Protein AF-A0A6M3K0C8-F1 (afdb_monomer_lite)

pLDDT: mean 79.56, std 15.39, range [29.19, 97.19]

Foldseek 3Di:
DDKDKDFLLQWDDAAFDAFTKHKDPDLPDDPDKDKWKDWLNHTDDDPPQWHWDRDNGIIMITGRGGGGRGTMMMMDIDDDDPPPDDDDDDFPDPALVNQVCCLVPPFDWKKKWDWDWDFDPDPVRDIDTDIDIDTRAGKDKDQDACSGVCCVVVVDPRRFIKIKHWPVCVVRQDAQIWMGHPNWIWGFHDWDWAQHSDDTIMIITGTHTD

Secondary structure (DSSP, 8-state):
-EEEEEEGGGSSS-TT-SSEEEEPS-----TT-EEEEEETTEEE-BTTTEEEEEETTEEEEEESS---TT-EEEEEEE-----------------HHHHHHHHHHHPEEEEEEEEEEEE-SSTT--EEEEEEEEEEEEEEEEE--TT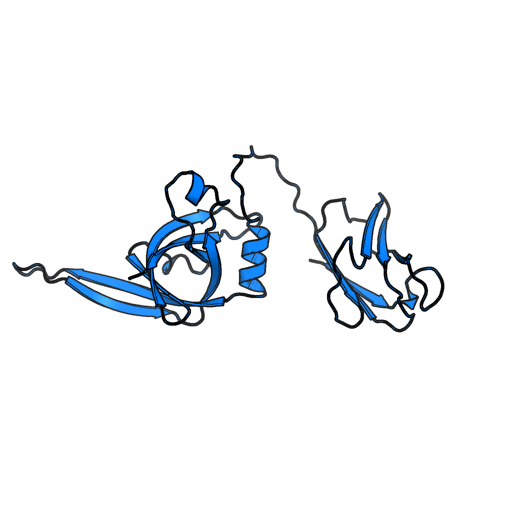SHHHHTTSS-TT-EEEEEEGGGTTT--TT-EEEETTEEEEEEEEEEE--SSSS-EEEEEEEE-

Structure (mmCIF, N/CA/C/O backbone):
data_AF-A0A6M3K0C8-F1
#
_entry.id   AF-A0A6M3K0C8-F1
#
loop_
_atom_site.group_PDB
_atom_site.id
_atom_site.type_symbol
_atom_site.label_atom_id
_atom_site.label_alt_id
_atom_site.label_comp_id
_atom_site.label_asym_id
_atom_site.label_entity_id
_atom_site.label_seq_id
_atom_site.pdbx_PDB_ins_code
_atom_site.Cartn_x
_atom_site.Cartn_y
_atom_site.Cartn_z
_atom_site.occupancy
_atom_site.B_iso_or_equiv
_atom_site.auth_seq_id
_atom_site.auth_comp_id
_atom_site.auth_asym_id
_atom_site.auth_atom_id
_atom_site.pdbx_PDB_model_num
ATOM 1 N N . MET A 1 1 ? 2.352 7.905 -15.653 1.00 67.88 1 MET A N 1
ATOM 2 C CA . MET A 1 1 ? 2.883 6.578 -16.016 1.00 67.88 1 MET A CA 1
ATOM 3 C C . MET A 1 1 ? 2.539 6.361 -17.472 1.00 67.88 1 MET A C 1
ATOM 5 O O . MET A 1 1 ? 1.393 6.592 -17.840 1.00 67.88 1 MET A O 1
ATOM 9 N N . THR A 1 2 ? 3.528 6.034 -18.284 1.00 81.94 2 THR A N 1
ATOM 10 C CA . THR A 1 2 ? 3.402 5.825 -19.724 1.00 81.94 2 THR A CA 1
ATOM 11 C C . THR A 1 2 ? 3.497 4.330 -20.001 1.00 81.94 2 THR A C 1
ATOM 13 O O . THR A 1 2 ? 4.210 3.616 -19.295 1.00 81.94 2 THR A O 1
ATOM 16 N N . LYS A 1 3 ? 2.733 3.864 -20.989 1.00 87.38 3 LYS A N 1
ATOM 17 C CA . LYS A 1 3 ? 2.666 2.467 -21.413 1.00 87.38 3 LYS A CA 1
ATOM 18 C C . LYS A 1 3 ? 3.190 2.361 -22.841 1.00 87.38 3 LYS A C 1
ATOM 20 O O . LYS A 1 3 ? 2.778 3.153 -23.686 1.00 87.38 3 LYS A O 1
ATOM 25 N N . GLU A 1 4 ? 4.023 1.363 -23.097 1.00 90.19 4 GLU A N 1
ATOM 26 C CA . GLU A 1 4 ? 4.427 0.942 -24.436 1.00 90.19 4 GLU A CA 1
ATOM 27 C C . GLU A 1 4 ? 4.185 -0.569 -24.592 1.00 90.19 4 GLU A C 1
ATOM 29 O O . GLU A 1 4 ? 4.449 -1.343 -23.669 1.00 90.19 4 GLU A O 1
ATOM 34 N N . ASP A 1 5 ? 3.658 -0.977 -25.746 1.00 91.81 5 ASP A N 1
ATOM 35 C CA . ASP A 1 5 ? 3.388 -2.377 -26.088 1.00 91.81 5 ASP A CA 1
ATOM 36 C C . ASP A 1 5 ? 4.291 -2.801 -27.254 1.00 91.81 5 ASP A C 1
ATOM 38 O O . ASP A 1 5 ? 4.452 -2.054 -28.220 1.00 91.81 5 ASP A O 1
ATOM 42 N N . TYR A 1 6 ? 4.851 -4.002 -27.146 1.00 95.62 6 TYR A N 1
ATOM 43 C CA . TYR A 1 6 ? 5.826 -4.599 -28.054 1.00 95.62 6 TYR A CA 1
ATOM 44 C C . TYR A 1 6 ? 5.548 -6.096 -28.229 1.00 95.62 6 TYR A C 1
ATOM 46 O O . TYR A 1 6 ? 4.740 -6.681 -27.509 1.00 95.62 6 TYR A O 1
ATOM 54 N N . ASN A 1 7 ? 6.261 -6.731 -29.150 1.00 94.00 7 ASN A N 1
ATOM 55 C CA . ASN A 1 7 ? 6.409 -8.179 -29.235 1.00 94.00 7 ASN A CA 1
ATOM 56 C C . ASN A 1 7 ? 7.887 -8.563 -29.144 1.00 94.00 7 ASN A C 1
ATOM 58 O O . ASN A 1 7 ? 8.774 -7.736 -29.354 1.00 94.00 7 ASN A O 1
ATOM 62 N N . GLY A 1 8 ? 8.178 -9.839 -28.890 1.00 94.19 8 GLY A N 1
ATOM 63 C CA . GLY A 1 8 ? 9.553 -10.334 -28.920 1.00 94.19 8 GLY A CA 1
ATOM 64 C C . GLY A 1 8 ? 10.244 -10.121 -30.268 1.00 94.19 8 GLY A C 1
ATOM 65 O O . GLY A 1 8 ? 11.462 -9.981 -30.296 1.00 94.19 8 GLY A O 1
ATOM 66 N N . SER A 1 9 ? 9.490 -9.994 -31.366 1.00 95.62 9 SER A N 1
ATOM 67 C CA . SER A 1 9 ? 10.020 -9.627 -32.685 1.00 95.62 9 SER A CA 1
ATOM 68 C C . SER A 1 9 ? 10.652 -8.232 -32.738 1.00 95.62 9 SER A C 1
ATOM 70 O O . SER A 1 9 ? 11.435 -7.955 -33.643 1.00 95.62 9 SER A O 1
ATOM 72 N N . ASP A 1 10 ? 10.314 -7.352 -31.792 1.00 96.75 10 ASP A N 1
ATOM 73 C CA . ASP A 1 10 ? 10.906 -6.014 -31.664 1.00 96.75 10 ASP A CA 1
ATOM 74 C C . ASP A 1 10 ? 12.256 -6.046 -30.928 1.00 96.75 10 ASP A C 1
ATOM 76 O O . ASP A 1 10 ? 12.986 -5.050 -30.895 1.00 96.75 10 ASP A O 1
ATOM 80 N N . CYS A 1 11 ? 12.610 -7.192 -30.340 1.00 96.00 11 CYS A N 1
ATOM 81 C CA . CYS A 1 11 ? 13.889 -7.397 -29.686 1.00 96.00 11 CYS A CA 1
ATOM 82 C C . CYS A 1 11 ? 14.970 -7.831 -30.683 1.00 96.00 11 CYS A C 1
ATOM 84 O O . CYS A 1 11 ? 14.724 -8.487 -31.695 1.00 96.00 11 CYS A O 1
ATOM 86 N N . THR A 1 12 ? 16.221 -7.518 -30.357 1.00 95.50 12 THR A N 1
ATOM 87 C CA . THR A 1 12 ? 17.380 -7.971 -31.131 1.00 95.50 12 THR A CA 1
ATOM 88 C C . THR A 1 12 ? 17.558 -9.498 -31.094 1.00 95.50 12 THR A C 1
ATOM 90 O O . THR A 1 12 ? 16.985 -10.196 -30.254 1.00 95.50 12 THR A O 1
ATOM 93 N N . ILE A 1 13 ? 18.442 -10.001 -31.968 1.00 93.81 13 ILE A N 1
ATOM 94 C CA . ILE A 1 13 ? 18.831 -11.422 -32.079 1.00 93.81 13 ILE A CA 1
ATOM 95 C C . ILE A 1 13 ? 17.628 -12.312 -32.464 1.00 93.81 13 ILE A C 1
ATOM 97 O O . ILE A 1 13 ? 16.588 -11.799 -32.876 1.00 93.81 13 ILE A O 1
ATOM 101 N N . SER A 1 14 ? 17.790 -13.635 -32.446 1.00 95.38 14 SER A N 1
ATOM 102 C CA . SER A 1 14 ? 16.827 -14.581 -33.006 1.00 95.38 14 SER A CA 1
ATOM 103 C C . SER A 1 14 ? 15.781 -14.972 -31.968 1.00 95.38 14 SER A C 1
ATOM 105 O O . SER A 1 14 ? 16.037 -14.958 -30.764 1.00 95.38 14 SER A O 1
ATOM 107 N N . SER A 1 15 ? 14.608 -15.388 -32.443 1.00 96.50 15 SER A N 1
ATOM 108 C CA . SER A 1 15 ? 13.563 -15.971 -31.601 1.00 96.50 15 SER A CA 1
ATOM 109 C C . SER A 1 15 ? 14.086 -17.102 -30.711 1.00 96.50 15 SER A C 1
ATOM 111 O O . SER A 1 15 ? 14.727 -18.033 -31.199 1.00 96.50 15 SER A O 1
ATOM 113 N N . GLY A 1 16 ? 13.761 -17.045 -29.417 1.00 91.81 16 GLY A N 1
ATOM 114 C CA . GLY A 1 16 ? 14.116 -18.061 -28.424 1.00 91.81 16 GLY A CA 1
ATOM 115 C C . GLY A 1 16 ? 15.508 -17.897 -27.804 1.00 91.81 16 GLY A C 1
ATOM 116 O O . GLY A 1 16 ? 15.805 -18.576 -26.816 1.00 91.81 16 GLY A O 1
ATOM 117 N N . ASP A 1 17 ? 16.339 -16.984 -28.318 1.00 94.44 17 ASP A N 1
ATOM 118 C CA . ASP A 1 17 ? 17.627 -16.662 -27.703 1.00 94.44 17 ASP A CA 1
ATOM 119 C C . ASP A 1 17 ? 17.435 -15.949 -26.351 1.00 94.44 17 ASP A C 1
ATOM 121 O O . ASP A 1 17 ? 16.414 -15.305 -26.092 1.00 94.44 17 ASP A O 1
ATOM 125 N N . VAL A 1 18 ? 18.440 -16.066 -25.481 1.00 93.19 18 VAL A N 1
ATOM 126 C CA . VAL A 1 18 ? 18.570 -15.270 -24.248 1.00 93.19 18 VAL A CA 1
ATOM 127 C C . VAL A 1 18 ? 19.245 -13.931 -24.545 1.00 93.19 18 VAL A C 1
ATOM 129 O O . VAL A 1 18 ? 19.933 -13.782 -25.556 1.00 93.19 18 VAL A O 1
ATOM 132 N N . ASN A 1 19 ? 19.127 -12.966 -23.632 1.00 94.69 19 ASN A N 1
ATOM 133 C CA . ASN A 1 19 ? 19.727 -11.629 -23.743 1.00 94.69 19 ASN A CA 1
ATOM 134 C C . ASN A 1 19 ? 19.250 -10.839 -24.966 1.00 94.69 19 ASN A C 1
ATOM 136 O O . ASN A 1 19 ? 19.973 -9.984 -25.486 1.00 94.69 19 ASN A O 1
ATOM 140 N N . ARG A 1 20 ? 18.025 -11.106 -25.424 1.00 97.19 20 ARG A N 1
ATOM 141 C CA . ARG A 1 20 ? 17.388 -10.288 -26.455 1.00 97.19 20 ARG A CA 1
ATOM 142 C C . ARG A 1 20 ? 17.143 -8.889 -25.899 1.00 97.19 20 ARG A C 1
ATOM 144 O O . ARG A 1 20 ? 16.738 -8.737 -24.744 1.00 97.19 20 ARG A O 1
ATOM 151 N N . VAL A 1 21 ? 17.420 -7.871 -26.712 1.00 96.81 21 VAL A N 1
ATOM 152 C CA . VAL A 1 21 ? 17.391 -6.469 -26.278 1.00 96.81 21 VAL A CA 1
ATOM 153 C C . VAL A 1 21 ? 16.242 -5.737 -26.945 1.00 96.81 21 VAL A C 1
ATOM 155 O O . VAL A 1 21 ? 16.210 -5.628 -28.168 1.00 96.81 21 VAL A O 1
ATOM 158 N N . LEU A 1 22 ? 15.348 -5.177 -26.141 1.00 95.88 22 LEU A N 1
ATOM 159 C CA . LEU A 1 22 ? 14.310 -4.254 -26.579 1.00 95.88 22 LEU A CA 1
ATOM 160 C C . LEU A 1 22 ? 14.804 -2.817 -26.420 1.00 95.88 22 LEU A C 1
ATOM 162 O O . LEU A 1 22 ? 15.308 -2.450 -25.358 1.00 95.88 22 LEU A O 1
ATOM 166 N N . THR A 1 23 ? 14.649 -1.990 -27.452 1.00 93.62 23 THR A N 1
ATOM 167 C CA . THR A 1 23 ? 14.912 -0.545 -27.362 1.00 93.62 23 THR A CA 1
ATOM 168 C C . THR A 1 23 ? 13.586 0.188 -27.269 1.00 93.62 23 THR A C 1
ATOM 170 O O . THR A 1 23 ? 12.754 0.054 -28.160 1.00 93.62 23 THR A O 1
ATOM 173 N N . LEU A 1 24 ? 13.395 0.956 -26.199 1.00 90.12 24 LEU A N 1
ATOM 174 C CA . LEU A 1 24 ? 12.168 1.716 -25.994 1.00 90.12 24 LEU A CA 1
ATOM 175 C C . LEU A 1 24 ? 12.121 2.929 -26.922 1.00 90.12 24 LEU A C 1
ATOM 177 O O . LEU A 1 24 ? 13.148 3.559 -27.183 1.00 90.12 24 LEU A O 1
ATOM 181 N N . SER A 1 25 ? 10.921 3.283 -27.377 1.00 85.12 25 SER A N 1
ATOM 182 C CA . SER A 1 25 ? 10.706 4.450 -28.237 1.00 85.12 25 SER A CA 1
ATOM 183 C C . SER A 1 25 ? 10.830 5.757 -27.456 1.00 85.12 25 SER A C 1
ATOM 185 O O . SER A 1 25 ? 11.101 6.813 -28.036 1.00 85.12 25 SER A O 1
ATOM 187 N N . ASN A 1 26 ? 10.636 5.713 -26.135 1.00 77.75 26 ASN A N 1
ATOM 188 C CA . ASN A 1 26 ? 10.810 6.884 -25.301 1.00 77.75 26 ASN A CA 1
ATOM 189 C C . ASN A 1 26 ? 12.288 7.174 -24.989 1.00 77.75 26 ASN A C 1
ATOM 191 O O . ASN A 1 26 ? 12.942 6.488 -24.202 1.00 77.75 26 ASN A O 1
ATOM 195 N N . ASN A 1 27 ? 12.780 8.277 -25.553 1.00 72.75 27 ASN A N 1
ATOM 196 C CA . ASN A 1 27 ? 14.156 8.745 -25.386 1.00 72.75 27 ASN A CA 1
ATOM 197 C C . ASN A 1 27 ? 14.315 9.791 -24.274 1.00 72.75 27 ASN A C 1
ATOM 199 O O . ASN A 1 27 ? 15.424 10.261 -24.037 1.00 72.75 27 ASN A O 1
ATOM 203 N N . THR A 1 28 ? 13.231 10.188 -23.601 1.00 69.62 28 THR A N 1
ATOM 204 C CA . THR A 1 28 ? 13.286 11.176 -22.512 1.00 69.62 28 THR A CA 1
ATOM 205 C C . THR A 1 28 ? 13.473 10.535 -21.139 1.00 69.62 28 THR A C 1
ATOM 207 O O . THR A 1 28 ? 13.417 11.249 -20.139 1.00 69.62 28 THR A O 1
ATOM 210 N N . LEU A 1 29 ? 13.654 9.210 -21.075 1.00 68.50 29 LEU A N 1
ATOM 211 C CA . LEU A 1 29 ? 13.824 8.503 -19.809 1.00 68.50 29 LEU A CA 1
ATOM 212 C C . LEU A 1 29 ? 15.186 8.854 -19.218 1.00 68.50 29 LEU A C 1
ATOM 214 O O . LEU A 1 29 ? 16.234 8.569 -19.798 1.00 68.50 29 LEU A O 1
ATOM 218 N N . THR A 1 30 ? 15.157 9.496 -18.058 1.00 56.62 30 THR A N 1
ATOM 219 C CA . THR A 1 30 ? 16.361 9.784 -17.272 1.00 56.62 30 THR A CA 1
ATOM 220 C C . THR A 1 30 ? 16.502 8.716 -16.191 1.00 56.62 30 THR A C 1
ATOM 222 O O . THR A 1 30 ? 15.527 8.061 -15.851 1.00 56.62 30 THR A O 1
ATOM 225 N N . SER A 1 31 ? 17.714 8.478 -15.697 1.00 59.72 31 SER A N 1
ATOM 226 C CA . SER A 1 31 ? 18.178 7.297 -14.941 1.00 59.72 31 SER A CA 1
ATOM 227 C C . SER A 1 31 ? 17.503 6.981 -13.583 1.00 59.72 31 SER A C 1
ATOM 229 O O . SER A 1 31 ? 18.163 6.491 -12.673 1.00 59.72 31 SER A O 1
ATOM 231 N N . SER A 1 32 ? 16.225 7.302 -13.393 1.00 53.28 32 SER A N 1
ATOM 232 C CA . SER A 1 32 ? 15.482 7.161 -12.137 1.00 53.28 32 SER A CA 1
ATOM 233 C C . SER A 1 32 ? 14.020 6.728 -12.347 1.00 53.28 32 SER A C 1
ATOM 235 O O . SER A 1 32 ? 13.225 6.742 -11.409 1.00 53.28 32 SER A O 1
ATOM 237 N N . GLU A 1 33 ? 13.623 6.365 -13.567 1.00 64.75 33 GLU A N 1
ATOM 238 C CA . GLU A 1 33 ? 12.239 5.966 -13.832 1.00 64.75 33 GLU A CA 1
ATOM 239 C C . GLU A 1 33 ? 11.920 4.583 -13.256 1.00 64.75 33 GLU A C 1
ATOM 241 O O . GLU A 1 33 ? 12.752 3.681 -13.260 1.00 64.75 33 GLU A O 1
ATOM 246 N N . THR A 1 34 ? 10.706 4.410 -12.730 1.00 73.62 34 THR A N 1
ATOM 247 C CA . THR A 1 34 ? 10.237 3.091 -12.291 1.00 73.62 34 THR A CA 1
ATOM 248 C C . THR A 1 34 ? 9.874 2.257 -13.513 1.00 73.62 34 THR A C 1
ATOM 250 O O . THR A 1 34 ? 9.122 2.743 -14.348 1.00 73.62 34 THR A O 1
ATOM 253 N N . PHE A 1 35 ? 10.351 1.011 -13.605 1.00 79.56 35 PHE A N 1
ATOM 254 C CA . PHE A 1 35 ? 10.010 0.087 -14.695 1.00 79.56 35 PHE A CA 1
ATOM 255 C C . PHE A 1 35 ? 9.123 -1.052 -14.210 1.00 79.56 35 PHE A C 1
ATOM 257 O O . PHE A 1 35 ? 9.322 -1.615 -13.134 1.00 79.56 35 PHE A O 1
ATOM 264 N N . GLN A 1 36 ? 8.135 -1.409 -15.023 1.00 86.50 36 GLN A N 1
ATOM 265 C CA . GLN A 1 36 ? 7.431 -2.679 -14.910 1.00 86.50 36 GLN A CA 1
ATOM 266 C C . GLN A 1 36 ? 7.367 -3.309 -16.291 1.00 86.50 36 GLN A C 1
ATOM 268 O O . GLN A 1 36 ? 6.845 -2.698 -17.223 1.00 86.50 36 GLN A O 1
ATOM 273 N N . VAL A 1 37 ? 7.888 -4.524 -16.409 1.00 84.94 37 VAL A N 1
ATOM 274 C CA . VAL A 1 37 ? 7.905 -5.275 -17.661 1.00 84.94 37 VAL A CA 1
ATOM 275 C C . VAL A 1 37 ? 7.029 -6.506 -17.492 1.00 84.94 37 VAL A C 1
ATOM 277 O O . VAL A 1 37 ? 7.115 -7.206 -16.484 1.00 84.94 37 VAL A O 1
ATOM 280 N N . PHE A 1 38 ? 6.171 -6.752 -18.474 1.00 85.81 38 PHE A N 1
ATOM 281 C CA . PHE A 1 38 ? 5.336 -7.939 -18.562 1.00 85.81 38 PHE A CA 1
ATOM 282 C C . PHE A 1 38 ? 5.638 -8.662 -19.867 1.00 85.81 38 PHE A C 1
ATOM 284 O O . PHE A 1 38 ? 5.714 -8.016 -20.909 1.00 85.81 38 PHE A O 1
ATOM 291 N N . VAL A 1 39 ? 5.766 -9.985 -19.814 1.00 88.25 39 VAL A N 1
ATOM 292 C CA . VAL A 1 39 ? 5.899 -10.859 -20.989 1.00 88.25 39 VAL A CA 1
ATOM 293 C C . VAL A 1 39 ? 4.771 -11.878 -20.921 1.00 88.25 39 VAL A C 1
ATOM 295 O O . VAL A 1 39 ? 4.581 -12.509 -19.882 1.00 88.25 39 VAL A O 1
ATOM 298 N N . GLU A 1 40 ? 3.967 -11.990 -21.980 1.00 82.00 40 GLU A N 1
ATOM 299 C CA . GLU A 1 40 ? 2.775 -12.862 -22.006 1.00 82.00 40 GLU A CA 1
ATOM 300 C C . GLU A 1 40 ? 1.784 -12.568 -20.861 1.00 82.00 40 GLU A C 1
ATOM 302 O O . GLU A 1 40 ? 1.060 -13.438 -20.387 1.00 82.00 40 GLU A O 1
ATOM 307 N N . GLY A 1 41 ? 1.759 -11.315 -20.392 1.00 73.69 41 GLY A N 1
ATOM 308 C CA . GLY A 1 41 ? 0.946 -10.883 -19.252 1.00 73.69 41 GLY A CA 1
ATOM 309 C C . GLY A 1 41 ? 1.535 -11.211 -17.873 1.00 73.69 41 GLY A C 1
ATOM 310 O O . GLY A 1 41 ? 0.954 -10.811 -16.866 1.00 73.69 41 GLY A O 1
ATOM 311 N N . ASN A 1 42 ? 2.696 -11.869 -17.801 1.00 68.56 42 ASN A N 1
ATOM 312 C CA . ASN A 1 42 ? 3.376 -12.197 -16.548 1.00 68.56 42 ASN A CA 1
ATOM 313 C C . ASN A 1 42 ? 4.375 -11.109 -16.158 1.00 68.56 42 ASN A C 1
ATOM 315 O O . ASN A 1 42 ? 5.220 -10.722 -16.968 1.00 68.56 42 ASN A O 1
ATOM 319 N N . TYR A 1 43 ? 4.305 -10.650 -14.908 1.00 83.75 43 TYR A N 1
ATOM 320 C CA . TYR A 1 43 ? 5.242 -9.670 -14.358 1.00 83.75 43 TYR A CA 1
ATOM 321 C C . TYR A 1 43 ? 6.664 -10.239 -14.294 1.00 83.75 43 TYR A C 1
ATOM 323 O O . TYR A 1 43 ? 6.855 -11.359 -13.829 1.00 83.75 43 TYR A O 1
ATOM 331 N N . GLN A 1 44 ? 7.634 -9.448 -14.746 1.00 86.31 44 GLN A N 1
ATOM 332 C CA . GLN A 1 44 ? 9.055 -9.775 -14.729 1.00 86.31 44 GLN A CA 1
ATOM 333 C C . GLN A 1 44 ? 9.771 -8.966 -13.641 1.00 86.31 44 GLN A C 1
ATOM 335 O O . GLN A 1 44 ? 9.425 -7.809 -13.382 1.00 86.31 44 GLN A O 1
ATOM 340 N N . THR A 1 45 ? 10.791 -9.557 -13.029 1.00 82.50 45 THR A N 1
ATOM 341 C CA . THR A 1 45 ? 11.591 -8.966 -11.952 1.00 82.50 45 THR A CA 1
ATOM 342 C C . THR A 1 45 ? 12.917 -8.439 -12.501 1.00 82.50 45 THR A C 1
ATOM 344 O O . THR A 1 45 ? 13.674 -9.175 -13.133 1.00 82.50 45 THR A O 1
ATOM 347 N N . GLU A 1 46 ? 13.226 -7.166 -12.248 1.00 85.81 46 GLU A N 1
ATOM 348 C CA . GLU A 1 46 ? 14.516 -6.570 -12.621 1.00 85.81 46 GLU A CA 1
ATOM 349 C C . GLU A 1 46 ? 15.683 -7.281 -11.906 1.00 85.81 46 GLU A C 1
ATOM 351 O O . GLU A 1 46 ? 15.524 -7.806 -10.805 1.00 85.81 46 GLU A O 1
ATOM 356 N N . ASP A 1 47 ? 16.833 -7.369 -12.572 1.00 87.56 47 ASP A N 1
ATOM 357 C CA . ASP A 1 47 ? 18.041 -8.126 -12.199 1.00 87.56 47 ASP A CA 1
ATOM 358 C C . ASP A 1 47 ? 17.890 -9.658 -12.142 1.00 87.56 47 ASP A C 1
ATOM 360 O O . ASP A 1 47 ? 18.891 -10.369 -12.036 1.00 87.56 47 ASP A O 1
ATOM 364 N N . THR A 1 48 ? 16.668 -10.185 -12.260 1.00 82.75 48 THR A N 1
ATOM 365 C CA . THR A 1 48 ? 16.398 -11.634 -12.312 1.00 82.75 48 THR A CA 1
ATOM 366 C C . THR A 1 48 ? 15.964 -12.073 -13.705 1.00 82.75 48 THR A C 1
ATOM 368 O O . THR A 1 48 ? 16.572 -12.964 -14.294 1.00 82.75 48 THR A O 1
ATOM 371 N N . ASP A 1 49 ? 14.946 -11.411 -14.250 1.00 87.25 49 ASP A N 1
ATOM 372 C CA . ASP A 1 49 ? 14.321 -11.750 -15.529 1.00 87.25 49 ASP A CA 1
ATOM 373 C C . ASP A 1 49 ? 14.752 -10.788 -16.645 1.00 87.25 49 ASP A C 1
ATOM 375 O O . ASP A 1 49 ? 14.788 -11.158 -17.820 1.00 87.25 49 ASP A O 1
ATOM 379 N N . TYR A 1 50 ? 15.113 -9.549 -16.295 1.00 92.81 50 TYR A N 1
ATOM 380 C CA . TYR A 1 50 ? 15.638 -8.554 -17.229 1.00 92.81 50 TYR A CA 1
ATOM 381 C C . TYR A 1 50 ? 16.569 -7.544 -16.548 1.00 92.81 50 TYR A C 1
ATOM 383 O O . TYR A 1 50 ? 16.562 -7.397 -15.332 1.00 92.81 50 TYR A O 1
ATOM 391 N N . THR A 1 51 ? 17.336 -6.796 -17.341 1.00 92.75 51 THR A N 1
ATOM 392 C CA . THR A 1 51 ? 18.101 -5.617 -16.890 1.00 92.75 51 THR A CA 1
ATOM 393 C C . THR A 1 51 ? 17.746 -4.390 -17.724 1.00 92.75 51 THR A C 1
ATOM 395 O O . THR A 1 51 ? 17.372 -4.523 -18.893 1.00 92.75 51 THR A O 1
ATOM 398 N N . VAL A 1 52 ? 17.873 -3.190 -17.152 1.00 91.12 52 VAL A N 1
ATOM 399 C CA . VAL A 1 52 ? 17.617 -1.917 -17.847 1.00 91.12 52 VAL A CA 1
ATOM 400 C C . VAL A 1 52 ? 18.905 -1.113 -17.983 1.00 91.12 52 VAL A C 1
ATOM 402 O O . VAL A 1 52 ? 19.696 -0.987 -17.052 1.00 91.12 52 VAL A O 1
ATOM 405 N N . SER A 1 53 ? 19.125 -0.532 -19.162 1.00 89.12 53 SER A N 1
ATOM 406 C CA . SER A 1 53 ? 20.225 0.399 -19.410 1.00 89.12 53 SER A CA 1
ATOM 407 C C . SER A 1 53 ? 19.699 1.711 -19.976 1.00 89.12 53 SER A C 1
ATOM 409 O O . SER A 1 53 ? 19.165 1.764 -21.087 1.00 89.12 53 SER A O 1
ATOM 411 N N . HIS A 1 54 ? 19.889 2.782 -19.209 1.00 85.88 54 HIS A N 1
ATOM 412 C CA . HIS A 1 54 ? 19.583 4.147 -19.619 1.00 85.88 54 HIS A CA 1
ATOM 413 C C . HIS A 1 54 ? 20.777 4.769 -20.332 1.00 85.88 54 HIS A C 1
ATOM 415 O O . HIS A 1 54 ? 21.843 4.955 -19.743 1.00 85.88 54 HIS A O 1
ATOM 421 N N . LYS A 1 55 ? 20.595 5.131 -21.601 1.00 80.81 55 LYS A N 1
ATOM 422 C CA . LYS A 1 55 ? 21.555 5.916 -22.380 1.00 80.81 55 LYS A CA 1
ATOM 423 C C . LYS A 1 55 ? 20.942 7.272 -22.697 1.00 80.81 55 LYS A C 1
ATOM 425 O O . LYS A 1 55 ? 19.729 7.421 -22.760 1.00 80.81 55 LYS A O 1
ATOM 430 N N . VAL A 1 56 ? 21.801 8.248 -22.984 1.00 71.75 56 VAL A N 1
ATOM 431 C CA . VAL A 1 56 ? 21.404 9.636 -23.292 1.00 71.75 56 VAL A CA 1
ATOM 432 C C . VAL A 1 56 ? 20.352 9.731 -24.406 1.00 71.75 56 VAL A C 1
ATOM 434 O O . VAL A 1 56 ? 19.545 10.651 -24.399 1.00 71.75 56 VAL A O 1
ATOM 437 N N . ALA A 1 57 ? 20.369 8.800 -25.362 1.00 78.19 57 ALA A N 1
ATOM 438 C CA . ALA A 1 57 ? 19.492 8.825 -26.529 1.00 78.19 57 ALA A CA 1
ATOM 439 C C . ALA A 1 57 ? 18.449 7.697 -26.563 1.00 78.19 57 ALA A C 1
ATOM 441 O O . ALA A 1 57 ? 17.666 7.663 -27.503 1.00 78.19 57 ALA A O 1
ATOM 442 N N . SER A 1 58 ? 18.468 6.757 -25.612 1.00 84.00 58 SER A N 1
ATOM 443 C CA . SER A 1 58 ? 17.602 5.570 -25.644 1.00 84.00 58 SER A CA 1
ATOM 444 C C . SER A 1 58 ? 17.640 4.818 -24.318 1.00 84.00 58 SER A C 1
ATOM 446 O O . SER A 1 58 ? 18.696 4.735 -23.690 1.00 84.00 58 SER A O 1
ATOM 448 N N . THR A 1 59 ? 16.554 4.141 -23.964 1.00 88.81 59 THR A N 1
ATOM 449 C CA . THR A 1 59 ? 16.569 3.116 -22.911 1.00 88.81 59 THR A CA 1
ATOM 450 C C . THR A 1 59 ? 16.426 1.735 -23.526 1.00 88.81 59 THR A C 1
ATOM 452 O O . THR A 1 59 ? 15.628 1.541 -24.440 1.00 88.81 59 THR A O 1
ATOM 455 N N . THR A 1 60 ? 17.206 0.777 -23.032 1.00 91.81 60 THR A N 1
ATOM 456 C CA . THR A 1 60 ? 17.155 -0.612 -23.494 1.00 91.81 60 THR A CA 1
ATOM 457 C C . THR A 1 60 ? 16.865 -1.572 -22.352 1.00 91.81 60 THR A C 1
ATOM 459 O O . THR A 1 60 ? 17.446 -1.423 -21.278 1.00 91.81 60 THR A O 1
ATOM 462 N N . ILE A 1 61 ? 16.037 -2.579 -22.613 1.00 93.31 61 ILE A N 1
ATOM 463 C CA . ILE A 1 61 ? 15.731 -3.692 -21.710 1.00 93.31 61 ILE A CA 1
ATOM 464 C C . ILE A 1 61 ? 16.390 -4.948 -22.276 1.00 93.31 61 ILE A C 1
ATOM 466 O O . ILE A 1 61 ? 16.205 -5.251 -23.451 1.00 93.31 61 ILE A O 1
ATOM 470 N N . THR A 1 62 ? 17.152 -5.677 -21.464 1.00 95.88 62 THR A N 1
ATOM 471 C CA . THR A 1 62 ? 17.765 -6.958 -21.853 1.00 95.88 62 THR A CA 1
ATOM 472 C C . THR A 1 62 ? 17.095 -8.088 -21.091 1.00 95.88 62 THR A C 1
ATOM 474 O O . THR A 1 62 ? 17.214 -8.133 -19.870 1.00 95.88 62 THR A O 1
ATOM 477 N N . PHE A 1 63 ? 16.417 -8.995 -21.792 1.00 95.50 63 PHE A N 1
ATOM 478 C CA . PHE A 1 63 ? 15.735 -10.142 -21.188 1.00 95.50 63 PHE A CA 1
ATOM 479 C C . PHE A 1 63 ? 16.723 -11.273 -20.909 1.00 95.50 63 PHE A C 1
ATOM 481 O O . PHE A 1 63 ? 17.389 -11.750 -21.823 1.00 95.50 63 PHE A O 1
ATOM 488 N N . LEU A 1 64 ? 16.831 -11.705 -19.655 1.00 92.88 64 LEU A N 1
ATOM 489 C CA . LEU A 1 64 ? 17.792 -12.724 -19.219 1.00 92.88 64 LEU A CA 1
ATOM 490 C C . LEU A 1 64 ? 17.308 -14.153 -19.521 1.00 92.88 64 LEU A C 1
ATOM 492 O O . LEU A 1 64 ? 18.121 -15.073 -19.614 1.00 92.88 64 LEU A O 1
ATOM 496 N N . ALA A 1 65 ? 16.001 -14.327 -19.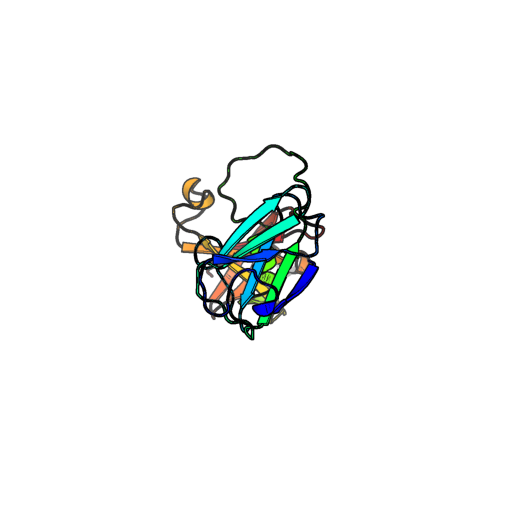730 1.00 88.81 65 ALA A N 1
ATOM 497 C CA . ALA A 1 65 ? 15.380 -15.569 -20.180 1.00 88.81 65 ALA A CA 1
ATOM 498 C C . ALA A 1 65 ? 15.161 -15.598 -21.706 1.00 88.81 65 ALA A C 1
ATOM 500 O O . ALA A 1 65 ? 15.254 -14.576 -22.389 1.00 88.81 65 ALA A O 1
ATOM 501 N N . SER A 1 66 ? 14.862 -16.789 -22.239 1.00 91.81 66 SER A N 1
ATOM 502 C CA . SER A 1 66 ? 14.472 -16.967 -23.642 1.00 91.81 66 SER A CA 1
ATOM 503 C C . SER A 1 66 ? 13.180 -16.217 -23.951 1.00 91.81 66 SER A C 1
ATOM 505 O O . SER A 1 66 ? 12.200 -16.344 -23.219 1.00 91.81 66 SER A O 1
ATOM 507 N N . LEU A 1 67 ? 13.169 -15.491 -25.069 1.00 94.06 67 LEU A N 1
ATOM 508 C CA . LEU A 1 67 ? 12.026 -14.697 -25.516 1.00 94.06 67 LEU A CA 1
ATOM 509 C C . LEU A 1 67 ? 11.716 -14.991 -26.989 1.00 94.06 67 LEU A C 1
ATOM 511 O O . LEU A 1 67 ? 12.589 -14.855 -27.855 1.00 94.06 67 LEU A O 1
ATOM 515 N N . TYR A 1 68 ? 10.480 -15.390 -27.280 1.00 93.38 68 TYR A N 1
ATOM 516 C CA . TYR A 1 68 ? 10.036 -15.746 -28.629 1.00 93.38 68 TYR A CA 1
ATOM 517 C C . TYR A 1 68 ? 9.455 -14.541 -29.359 1.00 93.38 68 TYR A C 1
ATOM 519 O O . TYR A 1 68 ? 8.956 -13.611 -28.734 1.00 93.38 68 TYR A O 1
ATOM 527 N N . ASP A 1 69 ? 9.541 -14.539 -30.689 1.00 96.56 69 ASP A N 1
ATOM 528 C CA . ASP A 1 69 ? 9.099 -13.403 -31.507 1.00 96.56 69 ASP A CA 1
ATOM 529 C C . ASP A 1 69 ? 7.614 -13.056 -31.335 1.00 96.56 69 ASP A C 1
ATOM 531 O O . ASP A 1 69 ? 7.232 -11.895 -31.469 1.00 96.56 69 ASP A O 1
ATOM 535 N N . ASP A 1 70 ? 6.788 -14.049 -31.019 1.00 91.00 70 ASP A N 1
ATOM 536 C CA . ASP A 1 70 ? 5.351 -13.925 -30.800 1.00 91.00 70 ASP A CA 1
ATOM 537 C C . ASP A 1 70 ? 4.965 -13.628 -29.344 1.00 91.00 70 ASP A C 1
ATOM 539 O O . ASP A 1 70 ? 3.786 -13.392 -29.079 1.00 91.00 70 ASP A O 1
ATOM 543 N N . 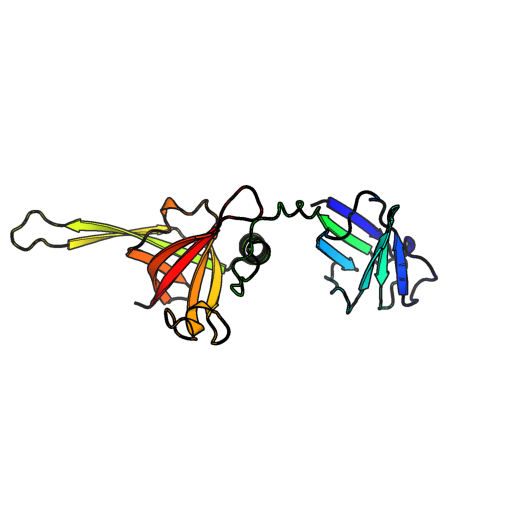SER A 1 71 ? 5.923 -13.584 -28.411 1.00 90.31 71 SER A N 1
ATOM 544 C CA . SER A 1 71 ? 5.652 -13.230 -27.017 1.00 90.31 71 SER A CA 1
ATOM 545 C C . SER A 1 71 ? 5.293 -11.738 -26.913 1.00 90.31 71 SER A C 1
ATOM 547 O O . SER A 1 71 ? 6.155 -10.893 -27.181 1.00 90.31 71 SER A O 1
ATOM 549 N N . PRO A 1 72 ? 4.064 -11.365 -26.504 1.00 85.31 72 PRO A N 1
ATOM 550 C CA . PRO A 1 72 ? 3.701 -9.971 -26.294 1.00 85.31 72 PRO A CA 1
ATOM 551 C C . PRO A 1 72 ? 4.406 -9.419 -25.058 1.00 85.31 72 PRO A C 1
ATOM 553 O O . PRO A 1 72 ? 4.518 -10.087 -24.027 1.00 85.31 72 PRO A O 1
ATOM 556 N N . ILE A 1 73 ? 4.842 -8.171 -25.157 1.00 92.94 73 ILE A N 1
ATOM 557 C CA . ILE A 1 73 ? 5.594 -7.464 -24.130 1.00 92.94 73 ILE A CA 1
ATOM 558 C C . ILE A 1 73 ? 4.873 -6.159 -23.824 1.00 92.94 73 ILE A C 1
ATOM 560 O O . ILE A 1 73 ? 4.555 -5.380 -24.719 1.00 92.94 73 ILE A O 1
ATOM 564 N N . THR A 1 74 ? 4.666 -5.876 -22.545 1.00 89.56 74 THR A N 1
ATOM 565 C CA . THR A 1 74 ? 4.147 -4.584 -22.101 1.00 89.56 74 THR A CA 1
ATOM 566 C C . THR A 1 74 ? 5.128 -3.956 -21.131 1.00 89.56 74 THR A C 1
ATOM 568 O O . THR A 1 74 ? 5.514 -4.569 -20.136 1.00 89.56 74 THR A O 1
ATOM 571 N N . VAL A 1 75 ? 5.503 -2.709 -21.399 1.00 89.38 75 VAL A N 1
ATOM 572 C CA . VAL A 1 75 ? 6.397 -1.924 -20.552 1.00 89.38 75 VAL A CA 1
ATOM 573 C C . VAL A 1 75 ? 5.633 -0.729 -19.998 1.00 89.38 75 VAL A C 1
ATOM 575 O O . VAL A 1 75 ? 5.063 0.069 -20.742 1.00 89.38 75 VAL A O 1
ATOM 578 N N . PHE A 1 76 ? 5.646 -0.583 -18.677 1.00 84.94 76 PHE A N 1
ATOM 579 C CA . PHE A 1 76 ? 5.214 0.628 -17.992 1.00 84.94 76 PHE A CA 1
ATOM 580 C C . PHE A 1 76 ? 6.431 1.340 -17.420 1.00 84.94 76 PHE A C 1
ATOM 582 O O . PHE A 1 76 ? 7.241 0.721 -16.729 1.00 84.94 76 PHE A O 1
ATOM 589 N N . TYR A 1 77 ? 6.524 2.645 -17.658 1.00 82.06 77 TYR A N 1
ATOM 590 C CA . TYR A 1 77 ? 7.523 3.490 -17.011 1.00 82.06 77 TYR A CA 1
ATOM 591 C C . TYR A 1 77 ? 6.947 4.838 -16.581 1.00 82.06 77 TYR A C 1
ATOM 593 O O . TYR A 1 77 ? 5.890 5.285 -17.044 1.00 82.06 77 TYR A O 1
ATOM 601 N N . GLY A 1 78 ? 7.596 5.486 -15.623 1.00 68.31 78 GLY A N 1
ATOM 602 C CA . GLY A 1 78 ? 7.177 6.792 -15.136 1.00 68.31 78 GLY A CA 1
ATOM 603 C C . GLY A 1 78 ? 8.353 7.642 -14.698 1.00 68.31 78 GLY A C 1
ATOM 604 O O . GLY A 1 78 ? 9.254 7.147 -14.026 1.00 68.31 78 GLY A O 1
ATOM 605 N N . GLN A 1 79 ? 8.282 8.940 -15.008 1.00 51.53 79 GLN A N 1
ATOM 606 C CA . GLN A 1 79 ? 9.247 9.922 -14.528 1.00 51.53 79 GLN A CA 1
ATOM 607 C C . GLN A 1 79 ? 9.394 9.823 -13.009 1.00 51.53 79 GLN A C 1
ATOM 609 O O . GLN A 1 79 ? 8.418 9.980 -12.266 1.00 51.53 79 GLN A O 1
ATOM 614 N N . SER A 1 80 ? 10.629 9.626 -12.547 1.00 46.81 80 SER A N 1
ATOM 615 C CA . SER A 1 80 ? 10.970 10.035 -11.191 1.00 46.81 80 SER A CA 1
ATOM 616 C C . SER A 1 80 ? 10.826 11.542 -11.141 1.00 46.81 80 SER A C 1
ATOM 618 O O . SER A 1 80 ? 11.536 12.271 -11.835 1.00 46.81 80 SER A O 1
ATOM 620 N N . LEU A 1 81 ? 9.879 12.016 -10.340 1.00 43.66 81 LEU A N 1
ATOM 621 C CA . LEU A 1 81 ? 9.851 13.412 -9.943 1.00 43.66 81 LEU A CA 1
ATOM 622 C C . LEU A 1 81 ? 11.214 13.720 -9.323 1.00 43.66 81 LEU A C 1
ATOM 624 O O . LEU A 1 81 ? 11.602 13.066 -8.353 1.00 43.66 81 LEU A O 1
ATOM 628 N N . VAL A 1 82 ? 11.933 14.662 -9.937 1.00 36.12 82 VAL A N 1
ATOM 629 C CA . VAL A 1 82 ? 13.197 15.218 -9.450 1.00 36.12 82 VAL A CA 1
ATOM 630 C C . VAL A 1 82 ? 13.085 15.409 -7.941 1.00 36.12 82 VAL A C 1
ATOM 632 O O . VAL A 1 82 ? 12.227 16.155 -7.467 1.00 36.12 82 VAL A O 1
ATOM 635 N N . GLU A 1 83 ? 13.925 14.696 -7.192 1.00 39.66 83 GLU A N 1
ATOM 636 C CA . GLU A 1 83 ? 14.074 14.897 -5.758 1.00 39.66 83 GLU A CA 1
ATOM 637 C C . GLU A 1 83 ? 14.610 16.310 -5.540 1.00 39.66 83 GLU A C 1
ATOM 639 O O . GLU A 1 83 ? 15.804 16.581 -5.671 1.00 39.66 83 GLU A O 1
ATOM 644 N N . THR A 1 84 ? 13.714 17.242 -5.221 1.00 32.84 84 THR A N 1
ATOM 645 C CA . THR A 1 84 ? 14.115 18.488 -4.581 1.00 32.84 84 THR A CA 1
ATOM 646 C C . THR A 1 84 ? 14.755 18.084 -3.262 1.00 32.84 84 THR A C 1
ATOM 648 O O . THR A 1 84 ? 14.073 17.602 -2.361 1.00 32.84 84 THR A O 1
ATOM 651 N N . THR A 1 85 ? 16.076 18.218 -3.178 1.00 33.66 85 THR A N 1
ATOM 652 C CA . THR A 1 85 ? 16.872 17.943 -1.984 1.00 33.66 85 THR A CA 1
ATOM 653 C C . THR A 1 85 ? 16.267 18.653 -0.777 1.00 33.66 85 THR A C 1
ATOM 655 O O . THR A 1 85 ? 16.409 19.868 -0.632 1.00 33.66 85 THR A O 1
ATOM 658 N N . ILE A 1 86 ? 15.611 17.893 0.096 1.00 35.75 86 ILE A N 1
ATOM 659 C CA . ILE A 1 86 ? 15.311 18.303 1.463 1.00 35.75 86 ILE A CA 1
ATOM 660 C C . ILE A 1 86 ? 15.882 17.232 2.383 1.00 35.75 86 ILE A C 1
ATOM 662 O O . ILE A 1 86 ? 15.729 16.035 2.163 1.00 35.75 86 ILE A O 1
ATOM 666 N N . THR A 1 87 ? 16.628 17.721 3.359 1.00 29.19 87 THR A N 1
ATOM 667 C CA . THR A 1 87 ? 17.512 17.034 4.295 1.00 29.19 87 THR A CA 1
ATOM 668 C C . THR A 1 87 ? 16.949 15.697 4.801 1.00 29.19 87 THR A C 1
ATOM 670 O O . THR A 1 87 ? 15.856 15.687 5.369 1.00 29.19 87 THR A O 1
ATOM 673 N N . PRO A 1 88 ? 17.677 14.573 4.666 1.00 35.50 88 PRO A N 1
ATOM 674 C CA . PRO A 1 88 ? 17.210 13.298 5.188 1.00 35.50 88 PRO A CA 1
ATOM 675 C C . PRO A 1 88 ? 17.310 13.299 6.717 1.00 35.50 88 PRO A C 1
ATOM 677 O O . PRO A 1 88 ? 18.394 13.468 7.277 1.00 35.50 88 PRO A O 1
ATOM 680 N N . SER A 1 89 ? 16.195 13.055 7.408 1.00 33.78 89 SER A N 1
ATOM 681 C CA . SER A 1 89 ? 16.270 12.375 8.702 1.00 33.78 89 SER A CA 1
ATOM 682 C C . SER A 1 89 ? 16.431 10.879 8.416 1.00 33.78 89 SER A C 1
ATOM 684 O O . SER A 1 89 ? 15.595 10.329 7.693 1.00 33.78 89 SER A O 1
ATOM 686 N N . PRO A 1 90 ? 17.462 10.200 8.941 1.00 38.88 90 PRO A N 1
ATOM 687 C CA . PRO A 1 90 ? 17.674 8.788 8.688 1.00 38.88 90 PRO A CA 1
ATOM 688 C C . PRO A 1 90 ? 16.717 8.009 9.588 1.00 38.88 90 PRO A C 1
ATOM 690 O O . PRO A 1 90 ? 17.035 7.696 10.728 1.00 38.88 90 PRO A O 1
ATOM 693 N N . LYS A 1 91 ? 15.513 7.736 9.097 1.00 42.97 91 LYS A N 1
ATOM 694 C CA . LYS A 1 91 ? 14.662 6.687 9.654 1.00 42.97 91 LYS A CA 1
ATOM 695 C C . LYS A 1 91 ? 14.379 5.717 8.521 1.00 42.97 91 LYS A C 1
ATOM 697 O O . LYS A 1 91 ? 14.170 6.145 7.389 1.00 42.97 91 LYS A O 1
ATOM 702 N N . SER A 1 92 ? 14.468 4.424 8.806 1.00 38.31 92 SER A N 1
ATOM 703 C CA . SER A 1 92 ? 14.145 3.345 7.873 1.00 38.31 92 SER A CA 1
ATOM 704 C C . SER A 1 92 ? 12.680 3.479 7.448 1.00 38.31 92 SER A C 1
ATOM 706 O O . SER A 1 92 ? 11.778 3.000 8.128 1.00 38.31 92 SER A O 1
ATOM 708 N N . ILE A 1 93 ? 12.430 4.233 6.380 1.00 49.59 93 ILE A N 1
ATOM 709 C CA . ILE A 1 93 ? 11.091 4.569 5.908 1.00 49.59 93 ILE A CA 1
ATOM 710 C C . ILE A 1 93 ? 10.774 3.605 4.770 1.00 49.59 93 ILE A C 1
ATOM 712 O O . ILE A 1 93 ? 11.350 3.707 3.685 1.00 49.59 93 ILE A O 1
ATOM 716 N N . LEU A 1 94 ? 9.834 2.684 5.007 1.00 56.62 94 LEU A N 1
ATOM 717 C CA . LEU A 1 94 ? 9.039 2.102 3.925 1.00 56.62 94 LEU A CA 1
ATOM 718 C C . LEU A 1 94 ? 8.634 3.241 2.991 1.00 56.62 94 LEU A C 1
ATOM 720 O O . LEU A 1 94 ? 7.957 4.178 3.418 1.00 56.62 94 LEU A O 1
ATOM 724 N N . SER A 1 95 ? 9.097 3.197 1.742 1.00 67.06 95 SER A N 1
ATOM 725 C CA . SER A 1 95 ? 8.897 4.307 0.812 1.00 67.06 95 SER A CA 1
ATOM 726 C C . SER A 1 95 ? 7.411 4.660 0.736 1.00 67.06 95 SER A C 1
ATOM 728 O O . SER A 1 95 ? 6.574 3.806 0.450 1.00 67.06 95 SER A O 1
ATOM 730 N N . THR A 1 96 ? 7.059 5.925 0.956 1.00 64.44 96 THR A N 1
ATOM 731 C CA . THR A 1 96 ? 5.661 6.385 0.891 1.00 64.44 96 THR A CA 1
ATOM 732 C C . THR A 1 96 ? 5.028 6.103 -0.477 1.00 64.44 96 THR A C 1
ATOM 734 O O . THR A 1 96 ? 3.823 5.875 -0.562 1.00 64.44 96 THR A O 1
ATOM 737 N N . ARG A 1 97 ? 5.839 6.005 -1.546 1.00 64.12 97 ARG A N 1
ATOM 738 C CA . ARG A 1 97 ? 5.399 5.539 -2.876 1.00 64.12 97 ARG A CA 1
ATOM 739 C C . ARG A 1 97 ? 4.967 4.075 -2.868 1.00 64.12 97 ARG A C 1
ATOM 741 O O . ARG A 1 97 ? 3.972 3.740 -3.503 1.00 64.12 97 ARG A O 1
ATOM 748 N N . PHE A 1 98 ? 5.705 3.211 -2.170 1.00 68.31 98 PHE A N 1
ATOM 749 C CA . PHE A 1 98 ? 5.349 1.800 -2.014 1.00 68.31 98 PHE A CA 1
ATOM 750 C C . PHE A 1 98 ? 4.011 1.674 -1.284 1.00 68.31 98 PHE A C 1
ATOM 752 O O . PHE A 1 9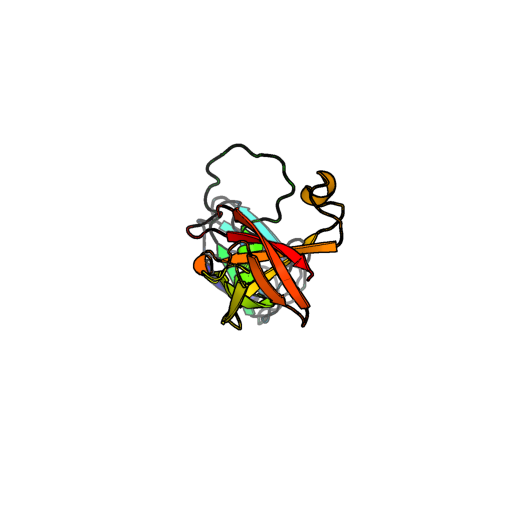8 ? 3.130 0.962 -1.753 1.00 68.31 98 PHE A O 1
ATOM 759 N N . ILE A 1 99 ? 3.821 2.424 -0.199 1.00 65.62 99 ILE A N 1
ATOM 760 C CA . ILE A 1 99 ? 2.578 2.400 0.581 1.00 65.62 99 ILE A CA 1
ATOM 761 C C . ILE A 1 99 ? 1.394 2.887 -0.266 1.00 65.62 99 ILE A C 1
ATOM 763 O O . ILE A 1 99 ? 0.403 2.172 -0.390 1.00 65.62 99 ILE A O 1
ATOM 767 N N . GLN A 1 100 ? 1.519 4.036 -0.942 1.00 65.81 100 GLN A N 1
ATOM 768 C CA . GLN A 1 100 ? 0.462 4.556 -1.819 1.00 65.81 100 GLN A CA 1
ATOM 769 C C . GLN A 1 100 ? 0.117 3.579 -2.956 1.00 65.81 100 GLN A C 1
ATOM 771 O O . GLN A 1 100 ? -1.053 3.375 -3.277 1.00 65.81 100 GLN A O 1
ATOM 776 N N . LYS A 1 101 ? 1.130 2.949 -3.566 1.00 67.38 101 LYS A N 1
ATOM 777 C CA . LYS A 1 101 ? 0.926 1.947 -4.618 1.00 67.38 101 LYS A CA 1
ATOM 778 C C . LYS A 1 101 ? 0.193 0.714 -4.085 1.00 67.38 101 LYS A C 1
ATOM 780 O O . LYS A 1 101 ? -0.686 0.205 -4.771 1.00 67.38 101 LYS A O 1
ATOM 785 N N . ASN A 1 102 ? 0.514 0.254 -2.875 1.00 66.38 102 ASN A N 1
ATOM 786 C CA . ASN A 1 102 ? -0.162 -0.892 -2.269 1.00 66.38 102 ASN A CA 1
ATOM 787 C C . ASN A 1 102 ? -1.606 -0.576 -1.876 1.00 66.38 102 ASN A C 1
ATOM 789 O O . ASN A 1 102 ? -2.464 -1.409 -2.132 1.00 66.38 102 ASN A O 1
ATOM 793 N N . ILE A 1 103 ? -1.901 0.628 -1.373 1.00 69.12 103 ILE A N 1
ATOM 794 C CA . ILE A 1 103 ? -3.288 1.070 -1.134 1.00 69.12 103 ILE A CA 1
ATOM 795 C C . ILE A 1 103 ? -4.100 1.022 -2.441 1.00 69.12 103 ILE A C 1
ATOM 797 O O . ILE A 1 103 ? -5.221 0.523 -2.449 1.00 69.12 103 ILE A O 1
ATOM 801 N N . ASN A 1 104 ? -3.517 1.478 -3.557 1.00 64.19 104 ASN A N 1
ATOM 802 C CA . ASN A 1 104 ? -4.218 1.595 -4.841 1.00 64.19 104 ASN A CA 1
ATOM 803 C C . ASN A 1 104 ? -4.328 0.285 -5.647 1.00 64.19 104 ASN A C 1
ATOM 805 O O . ASN A 1 104 ? -5.230 0.172 -6.473 1.00 64.19 104 ASN A O 1
ATOM 809 N N . ILE A 1 105 ? -3.400 -0.668 -5.480 1.00 56.12 105 ILE A N 1
ATOM 810 C CA . ILE A 1 105 ? -3.314 -1.886 -6.318 1.00 56.12 105 ILE A CA 1
ATOM 811 C C . ILE A 1 105 ? -3.676 -3.162 -5.539 1.00 56.12 105 ILE A C 1
ATOM 813 O O . ILE A 1 105 ? -4.233 -4.089 -6.119 1.00 56.12 105 ILE A O 1
ATOM 817 N N . PHE A 1 106 ? -3.379 -3.214 -4.237 1.00 52.34 106 PHE A N 1
ATOM 818 C CA . PHE A 1 106 ? -3.435 -4.434 -3.417 1.00 52.34 106 PHE A CA 1
ATOM 819 C C . PHE A 1 106 ? -4.102 -4.217 -2.050 1.00 52.34 106 PHE A C 1
ATOM 821 O O . PHE A 1 106 ? -3.907 -5.024 -1.142 1.00 52.34 106 PHE A O 1
ATOM 828 N N . GLY A 1 107 ? -4.836 -3.113 -1.873 1.00 55.97 107 GLY A N 1
ATOM 829 C CA . GLY A 1 107 ? -5.319 -2.680 -0.567 1.00 55.97 107 GLY A CA 1
ATOM 830 C C . GLY A 1 107 ? -6.141 -3.758 0.133 1.00 55.97 107 GLY A C 1
ATOM 831 O O . GLY A 1 107 ? -7.114 -4.274 -0.419 1.00 55.97 107 GLY A O 1
ATOM 832 N N . ASN A 1 108 ? -5.765 -4.061 1.373 1.00 70.62 108 ASN A N 1
ATOM 833 C CA . ASN A 1 108 ? -6.680 -4.704 2.301 1.00 70.62 108 ASN A CA 1
ATOM 834 C C . ASN A 1 108 ? -7.891 -3.779 2.48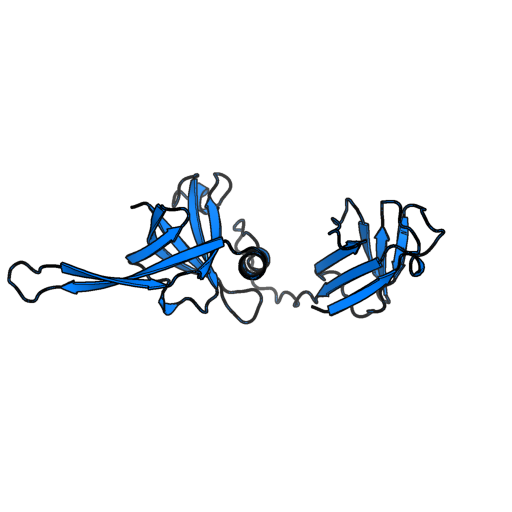8 1.00 70.62 108 ASN A C 1
ATOM 836 O O . ASN A 1 108 ? -7.754 -2.556 2.421 1.00 70.62 108 ASN A O 1
ATOM 840 N N . SER A 1 109 ? -9.072 -4.342 2.721 1.00 83.62 109 SER A N 1
ATOM 841 C CA . SER A 1 109 ? -10.237 -3.555 3.125 1.00 83.62 109 SER A CA 1
ATOM 842 C C . SER A 1 109 ? -10.436 -3.668 4.630 1.00 83.62 109 SER A C 1
ATOM 844 O O . SER A 1 109 ? -10.258 -4.734 5.221 1.00 83.62 109 SER A O 1
ATOM 846 N N . CYS A 1 110 ? -10.788 -2.556 5.260 1.00 86.94 110 CYS A N 1
ATOM 847 C CA . CYS A 1 110 ? -11.194 -2.517 6.658 1.00 86.94 110 CYS A CA 1
ATOM 848 C C . CYS A 1 110 ? -12.467 -1.684 6.817 1.00 86.94 110 CYS A C 1
ATOM 850 O O . CYS A 1 110 ? -12.847 -0.926 5.920 1.00 86.94 110 CYS A O 1
ATOM 852 N N . THR A 1 111 ? -13.090 -1.797 7.985 1.00 89.94 111 THR A N 1
ATOM 853 C CA . THR A 1 111 ? -14.196 -0.926 8.387 1.00 89.94 111 THR A CA 1
ATOM 854 C C . THR A 1 111 ? -13.673 0.112 9.372 1.00 89.94 111 THR A C 1
ATOM 856 O O . THR A 1 111 ? -13.130 -0.245 10.416 1.00 89.94 111 THR A O 1
ATOM 859 N N . LEU A 1 112 ? -13.818 1.395 9.039 1.00 91.25 112 LEU A N 1
ATOM 860 C CA . LEU A 1 112 ? -13.581 2.502 9.967 1.00 91.25 112 LEU A CA 1
ATOM 861 C C . LEU A 1 112 ? -14.869 2.768 10.745 1.00 91.25 112 LEU A C 1
ATOM 863 O O . LEU A 1 112 ? -15.938 2.854 10.151 1.00 91.25 112 LEU A O 1
ATOM 867 N N . ILE A 1 113 ? -14.769 2.898 12.062 1.00 91.50 113 ILE A N 1
ATOM 868 C CA . ILE A 1 113 ? -15.901 3.149 12.950 1.00 91.50 113 ILE A CA 1
ATOM 869 C C . ILE A 1 113 ? -15.683 4.503 13.615 1.00 91.50 113 ILE A C 1
ATOM 871 O O . ILE A 1 113 ? -14.766 4.675 14.424 1.00 91.50 113 ILE A O 1
ATOM 875 N N . GLU A 1 114 ? -16.528 5.466 13.268 1.00 92.06 114 GLU A N 1
ATOM 876 C CA . GLU A 1 114 ? -16.570 6.765 13.927 1.00 92.06 114 GLU A CA 1
ATOM 877 C C . GLU A 1 114 ? -17.300 6.637 15.268 1.00 92.06 114 GLU A C 1
ATOM 879 O O . GLU A 1 114 ? -18.423 6.130 15.323 1.00 92.06 114 GLU A O 1
ATOM 884 N N . ILE A 1 115 ? -16.658 7.090 16.349 1.00 89.56 115 ILE A N 1
ATOM 885 C CA . ILE A 1 115 ? -17.207 7.026 17.707 1.00 89.56 115 ILE A CA 1
ATOM 886 C C . ILE A 1 115 ? -17.606 8.431 18.159 1.00 89.56 115 ILE A C 1
ATOM 888 O O . ILE A 1 115 ? -16.777 9.229 18.600 1.00 89.56 115 ILE A O 1
ATOM 892 N N . ALA A 1 116 ? -18.905 8.724 18.123 1.00 86.56 116 ALA A N 1
ATOM 893 C CA . ALA A 1 116 ? -19.450 9.953 18.686 1.00 86.56 116 ALA A CA 1
ATOM 894 C C . ALA A 1 116 ? -19.796 9.745 20.167 1.00 86.56 116 ALA A C 1
ATOM 896 O O . ALA A 1 116 ? -20.702 8.979 20.502 1.00 86.56 116 ALA A O 1
ATOM 897 N N . LYS A 1 117 ? -19.091 10.441 21.068 1.00 85.62 117 LYS A N 1
ATOM 898 C CA . LYS A 1 117 ? -19.353 10.381 22.515 1.00 85.62 117 LYS A CA 1
ATOM 899 C C . LYS A 1 117 ? -20.228 11.546 22.955 1.00 85.62 117 LYS A C 1
ATOM 901 O O . LYS A 1 117 ? -19.846 12.704 22.803 1.00 85.62 117 LYS A O 1
ATOM 906 N N . THR A 1 118 ? -21.370 11.241 23.560 1.00 84.25 118 THR A N 1
ATOM 907 C CA . THR A 1 118 ? -22.224 12.238 24.212 1.00 84.25 118 THR A CA 1
ATOM 908 C C . THR A 1 118 ? -22.191 12.018 25.715 1.00 84.25 118 THR A C 1
ATOM 910 O O . THR A 1 118 ? -22.592 10.961 26.204 1.00 84.25 118 THR A O 1
ATOM 913 N N . THR A 1 119 ? -21.719 13.024 26.449 1.00 82.94 119 THR A N 1
ATOM 914 C CA . THR A 1 119 ? -21.741 13.031 27.915 1.00 82.94 119 THR A CA 1
ATOM 915 C C . THR A 1 119 ? -23.041 13.661 28.398 1.00 82.94 119 THR A C 1
ATOM 917 O O . THR A 1 119 ? -23.346 14.807 28.065 1.00 82.94 119 THR A O 1
ATOM 920 N N . GLY A 1 120 ? -23.802 12.912 29.193 1.00 76.25 120 GLY A N 1
ATOM 921 C CA . GLY A 1 120 ? -25.013 13.375 29.849 1.00 76.25 120 GLY A CA 1
ATOM 922 C C . GLY A 1 120 ? -24.747 14.580 30.750 1.00 76.25 120 GLY A C 1
ATOM 923 O O . GLY A 1 120 ? -23.684 14.719 31.354 1.00 76.25 120 GLY A O 1
ATOM 924 N N . ILE A 1 121 ? -25.739 15.464 30.837 1.00 77.88 121 ILE A N 1
ATOM 925 C CA . ILE A 1 121 ? -25.728 16.641 31.723 1.00 77.88 121 ILE A CA 1
ATOM 926 C C . ILE A 1 121 ? -26.167 16.246 33.151 1.00 77.88 121 ILE A C 1
ATOM 928 O O . ILE A 1 121 ? -26.306 17.094 34.029 1.00 77.88 121 ILE A O 1
ATOM 932 N N . ASP A 1 122 ? -26.432 14.959 33.386 1.00 77.06 122 ASP A N 1
ATOM 933 C CA . ASP A 1 122 ? -26.838 14.437 34.682 1.00 77.06 122 ASP A CA 1
ATOM 934 C C . ASP A 1 122 ? -25.663 14.381 35.672 1.00 77.06 122 ASP A C 1
ATOM 936 O O . ASP A 1 122 ? -24.488 14.484 35.312 1.00 77.06 122 ASP A O 1
ATOM 940 N N . GLU A 1 123 ? -25.983 14.236 36.959 1.00 75.50 123 GLU A N 1
ATOM 941 C CA . GLU A 1 123 ? -24.994 14.224 38.047 1.00 75.50 123 GLU A CA 1
ATOM 942 C C . GLU A 1 123 ? -23.972 13.079 37.902 1.00 75.50 123 GLU A C 1
ATOM 944 O O . GLU A 1 123 ? -22.839 13.183 38.372 1.00 75.50 123 GLU A O 1
ATOM 949 N N . TYR A 1 124 ? -24.348 12.020 37.179 1.00 76.88 124 TYR A N 1
ATOM 950 C CA . TYR A 1 124 ? -23.521 10.846 36.912 1.00 76.88 124 TYR A CA 1
ATOM 951 C C . TYR A 1 124 ? -22.682 10.951 35.630 1.00 76.88 124 TYR A C 1
ATOM 953 O O . TYR A 1 124 ? -21.828 10.091 35.412 1.00 76.88 124 TYR A O 1
ATOM 961 N N . ARG A 1 125 ? -22.879 11.998 34.809 1.00 76.56 125 ARG A N 1
ATOM 962 C CA . ARG A 1 125 ? -22.173 12.238 33.539 1.00 76.56 125 ARG A CA 1
ATOM 963 C C . ARG A 1 125 ? -22.131 11.000 32.642 1.00 76.56 125 ARG A C 1
ATOM 965 O O . ARG A 1 125 ? -21.061 10.618 32.161 1.00 76.56 125 ARG A O 1
ATOM 972 N N . LEU A 1 126 ? -23.279 10.353 32.438 1.00 78.81 126 LEU A N 1
ATOM 973 C CA . LEU A 1 126 ? -23.355 9.116 31.657 1.00 78.81 126 LEU A CA 1
ATOM 974 C C . LEU A 1 126 ? -22.790 9.337 30.243 1.00 78.81 126 LEU A C 1
ATOM 976 O O . LEU A 1 126 ? -23.253 10.221 29.526 1.00 78.81 126 LEU A O 1
ATOM 980 N N . VAL A 1 127 ? -21.805 8.541 29.825 1.00 82.00 127 VAL A N 1
ATOM 981 C CA . VAL A 1 127 ? -21.249 8.615 28.467 1.00 82.00 127 VAL A CA 1
ATOM 982 C C . VAL A 1 127 ? -21.981 7.616 27.581 1.00 82.00 127 VAL A C 1
ATOM 984 O O . VAL A 1 127 ? -22.029 6.427 27.883 1.00 82.00 127 VAL A O 1
ATOM 987 N N . THR A 1 128 ? -22.547 8.109 26.486 1.00 85.44 128 THR A N 1
ATOM 988 C CA . THR A 1 128 ? -23.135 7.288 25.424 1.00 85.44 128 THR A CA 1
ATOM 989 C C . THR A 1 128 ? -22.253 7.364 24.190 1.00 85.44 128 THR A C 1
ATOM 991 O O . THR A 1 128 ? -21.794 8.447 23.827 1.00 85.44 128 THR A O 1
ATOM 994 N N . GLU A 1 129 ? -21.998 6.219 23.565 1.00 88.88 129 GLU A N 1
ATOM 995 C CA . GLU A 1 129 ? -21.267 6.126 22.303 1.00 88.88 129 GL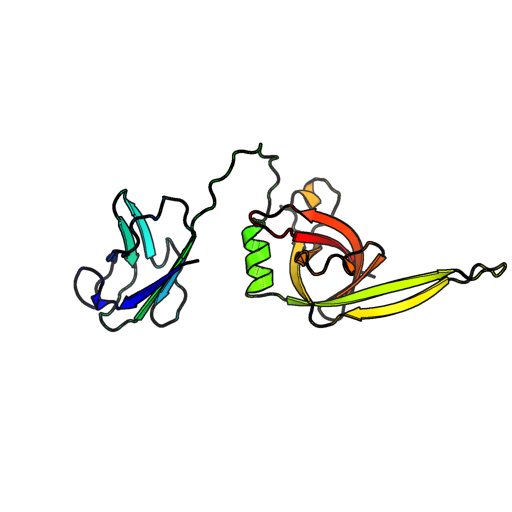U A CA 1
ATOM 996 C C . GLU A 1 129 ? -22.265 5.806 21.189 1.00 88.88 129 GLU A C 1
ATOM 998 O O . GLU A 1 129 ? -23.107 4.921 21.331 1.00 88.88 129 GLU A O 1
ATOM 1003 N N . THR A 1 130 ? -22.208 6.569 20.102 1.00 89.62 130 THR A N 1
ATOM 1004 C CA . THR A 1 130 ? -22.896 6.247 18.850 1.00 89.62 130 THR A CA 1
ATOM 1005 C C . THR A 1 130 ? -21.840 5.877 17.826 1.00 89.62 130 THR A C 1
ATOM 1007 O O . THR A 1 130 ? -20.891 6.635 17.625 1.00 89.62 130 THR A O 1
ATOM 1010 N N . GLU A 1 131 ? -22.008 4.714 17.208 1.00 92.50 131 GLU A N 1
ATOM 1011 C CA . GLU A 1 131 ? -21.069 4.167 16.235 1.00 92.50 131 GLU A CA 1
ATOM 1012 C C . GLU A 1 131 ? -21.616 4.378 14.822 1.00 92.50 131 GLU A C 1
ATOM 1014 O O . GLU A 1 131 ? -22.790 4.114 14.557 1.00 92.50 131 GLU A O 1
ATOM 1019 N N . THR A 1 132 ? -20.773 4.881 13.922 1.00 93.56 132 THR A N 1
ATOM 1020 C CA . THR A 1 132 ? -21.076 4.964 12.487 1.00 93.56 132 THR A CA 1
ATOM 1021 C C . THR A 1 132 ? -20.012 4.201 11.715 1.00 93.56 132 THR A C 1
ATOM 1023 O O . THR A 1 132 ? -18.824 4.486 11.848 1.00 93.56 132 THR A O 1
ATOM 1026 N N . GLU A 1 133 ? -20.433 3.214 10.926 1.00 92.25 133 GLU A N 1
ATOM 1027 C CA . GLU A 1 133 ? -19.528 2.336 10.186 1.00 92.25 133 GLU A CA 1
ATOM 1028 C C . GLU A 1 133 ? -19.304 2.824 8.750 1.00 92.25 133 GLU A C 1
ATOM 1030 O O . GLU A 1 133 ? -20.239 3.160 8.018 1.00 92.25 133 GLU A O 1
ATOM 1035 N N . HIS A 1 134 ? -18.041 2.811 8.337 1.00 90.38 134 HIS A N 1
ATOM 1036 C CA . HIS A 1 134 ? -17.577 3.085 6.985 1.00 90.38 134 HIS A CA 1
ATOM 1037 C C . HIS A 1 134 ? -16.853 1.842 6.469 1.00 90.38 134 HIS A C 1
ATOM 1039 O O . HIS A 1 134 ? -15.692 1.596 6.799 1.00 90.38 134 HIS A O 1
ATOM 1045 N N . GLU A 1 135 ? -17.566 1.023 5.703 1.00 89.31 135 GLU A N 1
ATOM 1046 C CA . GLU A 1 135 ? -17.077 -0.264 5.207 1.00 89.31 135 GLU A CA 1
ATOM 1047 C C . GLU A 1 135 ? -16.214 -0.129 3.944 1.00 89.31 135 GLU A C 1
ATOM 1049 O O . GLU A 1 135 ? -16.293 0.855 3.207 1.00 89.31 135 GLU A O 1
ATOM 1054 N N . ASN A 1 136 ? -15.449 -1.184 3.646 1.00 83.69 136 ASN A N 1
ATOM 1055 C CA . ASN A 1 136 ? -14.673 -1.340 2.410 1.00 83.69 136 ASN A CA 1
ATOM 1056 C C . ASN A 1 136 ? -13.644 -0.223 2.162 1.00 83.69 136 ASN A C 1
ATOM 1058 O O . ASN A 1 136 ? -13.341 0.112 1.015 1.00 83.69 136 ASN A O 1
ATOM 1062 N N . ILE A 1 137 ? -13.075 0.335 3.232 1.00 85.81 137 ILE A N 1
ATOM 1063 C CA . ILE A 1 137 ? -12.037 1.358 3.130 1.00 85.81 137 ILE A CA 1
ATOM 1064 C C . ILE A 1 137 ? -10.709 0.687 2.794 1.00 85.81 137 ILE A C 1
ATOM 1066 O O . ILE A 1 137 ? -10.227 -0.167 3.540 1.00 85.81 137 ILE A O 1
ATOM 1070 N N . GLY A 1 138 ? -10.119 1.081 1.664 1.00 82.62 138 GLY A N 1
ATOM 1071 C CA . GLY A 1 138 ? -8.811 0.598 1.234 1.00 82.62 138 GLY A CA 1
ATOM 1072 C C . GLY A 1 138 ? -7.703 1.085 2.165 1.00 82.62 138 GLY A C 1
ATOM 1073 O O . GLY A 1 138 ? -7.557 2.287 2.396 1.00 82.62 138 GLY A O 1
ATOM 1074 N N . CYS A 1 139 ? -6.906 0.154 2.680 1.00 84.81 139 CYS A N 1
ATOM 1075 C CA . CYS A 1 139 ? -5.802 0.444 3.581 1.00 84.81 139 CYS A CA 1
ATOM 1076 C C . CYS A 1 139 ? -4.580 -0.438 3.306 1.00 84.81 139 CYS A C 1
ATOM 1078 O O . CYS A 1 139 ? -4.655 -1.515 2.704 1.00 84.81 139 CYS A O 1
ATOM 1080 N N . TYR A 1 140 ? -3.425 0.029 3.770 1.00 84.88 140 TYR A N 1
ATOM 1081 C CA . TYR A 1 140 ? -2.214 -0.774 3.864 1.00 84.88 140 TYR A CA 1
ATOM 1082 C C . TYR A 1 140 ? -1.926 -1.082 5.333 1.00 84.88 140 TYR A C 1
ATOM 1084 O O . TYR A 1 140 ? -1.862 -0.182 6.169 1.00 84.88 140 TYR A O 1
ATOM 1092 N N . VAL A 1 141 ? -1.763 -2.366 5.644 1.00 85.06 141 VAL A N 1
ATOM 1093 C CA . VAL A 1 141 ? -1.523 -2.852 7.005 1.00 85.06 141 VAL A CA 1
ATOM 1094 C C . VAL A 1 141 ? -0.043 -3.158 7.145 1.00 85.06 141 VAL A C 1
ATOM 1096 O O . VAL A 1 141 ? 0.497 -3.975 6.401 1.00 85.06 141 VAL A O 1
ATOM 1099 N N . HIS A 1 142 ? 0.613 -2.508 8.101 1.00 82.88 142 HIS A N 1
ATOM 1100 C CA . HIS A 1 142 ? 2.015 -2.738 8.410 1.00 82.88 142 HIS A CA 1
ATOM 1101 C C . HIS A 1 142 ? 2.155 -3.307 9.819 1.00 82.88 142 HIS A C 1
ATOM 1103 O O . HIS A 1 142 ? 1.843 -2.630 10.801 1.00 82.88 142 HIS A O 1
ATOM 1109 N N . ILE A 1 143 ? 2.631 -4.548 9.898 1.00 82.69 143 ILE A N 1
ATOM 1110 C CA . ILE A 1 143 ? 2.990 -5.210 11.153 1.00 82.69 143 ILE A CA 1
ATOM 1111 C C . ILE A 1 143 ? 4.436 -4.833 11.470 1.00 82.69 143 ILE A C 1
ATOM 1113 O O . ILE A 1 143 ? 5.340 -5.164 10.702 1.00 82.69 143 ILE A O 1
ATOM 1117 N N . LEU A 1 144 ? 4.633 -4.143 12.589 1.00 77.31 144 LEU A N 1
ATOM 1118 C CA . LEU A 1 144 ? 5.939 -3.685 13.036 1.00 77.31 144 LEU A CA 1
ATOM 1119 C C . LEU A 1 144 ? 6.805 -4.874 13.457 1.00 77.31 144 LEU A C 1
ATOM 1121 O O . LEU A 1 144 ? 6.340 -5.816 14.097 1.00 77.31 144 LEU A O 1
ATOM 1125 N N . ASN A 1 145 ? 8.084 -4.819 13.124 1.00 77.06 145 ASN A N 1
ATOM 1126 C CA . ASN A 1 145 ? 9.096 -5.802 13.481 1.00 77.06 145 ASN A CA 1
ATOM 1127 C C . ASN A 1 145 ? 10.236 -5.137 14.276 1.00 77.06 145 ASN A C 1
ATOM 1129 O O . ASN A 1 145 ? 10.324 -3.918 14.384 1.00 77.06 145 ASN A O 1
ATOM 1133 N N . GLU A 1 146 ? 11.149 -5.934 14.831 1.00 72.31 146 GLU A N 1
ATOM 1134 C CA . GLU A 1 146 ? 12.266 -5.426 15.652 1.00 72.31 146 GLU A CA 1
ATOM 1135 C C . GLU A 1 146 ? 13.238 -4.505 14.895 1.00 72.31 146 GLU A C 1
ATOM 1137 O O . GLU A 1 146 ? 13.987 -3.744 15.509 1.00 72.31 146 GLU A O 1
ATOM 1142 N N . SER A 1 147 ? 13.251 -4.574 13.562 1.00 71.25 147 SER A N 1
ATOM 1143 C CA . SER A 1 147 ? 14.097 -3.721 12.730 1.00 71.25 147 SER A CA 1
ATOM 1144 C C . SER A 1 147 ? 13.481 -2.347 12.457 1.00 71.25 147 SER A C 1
ATOM 1146 O O . SER A 1 147 ? 14.216 -1.448 12.035 1.00 71.25 147 SER A O 1
ATOM 1148 N N . ASP A 1 148 ? 12.194 -2.155 12.760 1.00 66.31 148 ASP A N 1
ATOM 1149 C CA . ASP A 1 148 ? 11.526 -0.865 12.642 1.00 66.31 148 ASP A CA 1
ATOM 1150 C C . ASP A 1 148 ? 12.007 0.105 13.722 1.00 66.31 148 ASP A C 1
ATOM 1152 O O . ASP A 1 148 ? 12.076 -0.213 14.910 1.00 66.31 148 ASP A O 1
ATOM 1156 N N . GLU A 1 149 ? 12.313 1.335 13.311 1.00 69.81 149 GLU A N 1
ATOM 1157 C CA . GLU A 1 149 ? 12.830 2.369 14.217 1.00 69.81 149 GLU A CA 1
ATOM 1158 C C . GLU A 1 149 ? 11.857 2.681 15.359 1.00 69.81 149 GLU A C 1
ATOM 1160 O O . GLU A 1 149 ? 12.279 2.945 16.475 1.00 69.81 149 GLU A O 1
ATOM 1165 N N . GLU A 1 150 ? 10.553 2.572 15.119 1.00 69.56 150 GLU A N 1
ATOM 1166 C CA . GLU A 1 150 ? 9.513 2.790 16.132 1.00 69.56 150 GLU A CA 1
ATOM 1167 C C . GLU A 1 150 ? 9.572 1.767 17.273 1.00 69.56 150 GLU A C 1
ATOM 1169 O O . GLU A 1 150 ? 9.275 2.089 18.428 1.00 69.56 150 GLU A O 1
ATOM 1174 N N . VAL A 1 151 ? 10.005 0.546 16.948 1.00 73.50 151 VAL A N 1
ATOM 1175 C CA . VAL A 1 151 ? 10.241 -0.524 17.917 1.00 73.50 151 VAL A CA 1
ATOM 1176 C C . VAL A 1 151 ? 11.592 -0.322 18.608 1.00 73.50 151 VAL A C 1
ATOM 1178 O O . VAL A 1 151 ? 11.685 -0.467 19.826 1.00 73.50 151 VAL A O 1
ATOM 1181 N N . LYS A 1 152 ? 12.631 0.106 17.875 1.00 72.88 152 LYS A N 1
ATOM 1182 C CA . LYS A 1 152 ? 13.957 0.420 18.450 1.00 72.88 152 LYS A CA 1
ATOM 1183 C C . LYS A 1 152 ? 13.933 1.607 19.410 1.00 72.88 152 LYS A C 1
ATOM 1185 O O . LYS A 1 152 ? 14.620 1.586 20.427 1.00 72.88 152 LYS A O 1
ATOM 1190 N N . GLU A 1 153 ? 13.137 2.628 19.105 1.00 75.38 153 GLU A N 1
ATOM 1191 C CA . GLU A 1 153 ? 12.922 3.810 19.947 1.00 75.38 153 GLU A CA 1
ATOM 1192 C C . GLU A 1 153 ? 12.057 3.487 21.182 1.00 75.38 153 GLU A C 1
ATOM 1194 O O . GLU A 1 153 ? 11.868 4.344 22.045 1.00 75.38 153 GLU A O 1
ATOM 1199 N N . GLY A 1 154 ? 11.541 2.254 21.296 1.00 72.06 154 GLY A N 1
ATOM 1200 C CA . GLY A 1 154 ? 10.762 1.780 22.441 1.00 72.06 154 GLY A CA 1
ATOM 1201 C C . GLY A 1 154 ? 9.356 2.369 22.528 1.00 72.06 154 GLY A C 1
ATOM 1202 O O . GLY A 1 154 ? 8.684 2.194 23.544 1.00 72.06 154 GLY A O 1
ATOM 1203 N N . SER A 1 155 ? 8.908 3.063 21.479 1.00 69.81 155 SER A N 1
ATOM 1204 C CA . SER A 1 155 ? 7.545 3.595 21.394 1.00 69.81 155 SER A CA 1
ATOM 1205 C C . SER A 1 155 ? 6.535 2.488 21.075 1.00 69.81 155 SER A C 1
ATOM 1207 O O . SER A 1 155 ? 5.377 2.584 21.476 1.00 69.81 155 SER A O 1
ATOM 1209 N N . PHE A 1 156 ? 6.995 1.419 20.416 1.00 74.31 156 PHE A N 1
ATOM 1210 C CA . PHE A 1 156 ? 6.198 0.265 20.004 1.00 74.31 156 PHE A CA 1
ATOM 1211 C C . PHE A 1 156 ? 6.905 -1.054 20.307 1.00 74.31 156 PHE A C 1
ATOM 1213 O O . PHE A 1 156 ? 8.103 -1.099 20.597 1.00 74.31 156 PHE A O 1
ATOM 1220 N N . LYS A 1 157 ? 6.150 -2.147 20.239 1.00 76.69 157 LYS A N 1
ATOM 1221 C CA . LYS A 1 157 ? 6.661 -3.513 20.320 1.00 76.69 157 LYS A CA 1
ATOM 1222 C C . LYS A 1 157 ? 6.589 -4.179 18.950 1.00 76.69 157 LYS A C 1
ATOM 1224 O O . LYS A 1 157 ? 5.714 -3.894 18.140 1.00 76.69 157 LYS A O 1
ATOM 1229 N N . SER A 1 158 ? 7.506 -5.111 18.710 1.00 72.56 158 SER A N 1
ATOM 1230 C CA . SER A 1 158 ? 7.403 -6.019 17.566 1.00 72.56 158 SER A CA 1
ATOM 1231 C C . SER A 1 158 ? 6.065 -6.767 17.626 1.00 72.56 158 SER A C 1
ATOM 1233 O O . SER A 1 158 ? 5.694 -7.290 18.680 1.00 72.56 158 SER A O 1
ATOM 1235 N N . GLY A 1 159 ? 5.340 -6.791 16.511 1.00 70.00 159 GLY A N 1
ATOM 1236 C CA . GLY A 1 159 ? 3.984 -7.323 16.392 1.00 70.00 159 GLY A CA 1
ATOM 1237 C C . GLY A 1 159 ? 2.870 -6.280 16.505 1.00 70.00 159 GLY A C 1
ATOM 1238 O O . GLY A 1 159 ? 1.728 -6.606 16.177 1.00 70.00 159 GLY A O 1
ATOM 1239 N N . ASP A 1 160 ? 3.172 -5.042 16.914 1.00 77.12 160 ASP A N 1
ATOM 1240 C CA . ASP A 1 160 ? 2.197 -3.949 16.876 1.00 77.12 160 ASP A CA 1
ATOM 1241 C C . ASP A 1 160 ? 1.828 -3.610 15.423 1.00 77.12 160 ASP A C 1
ATOM 1243 O O . ASP A 1 160 ? 2.618 -3.793 14.495 1.00 77.12 160 ASP A O 1
ATOM 1247 N N . ILE A 1 161 ? 0.605 -3.128 15.206 1.00 84.44 161 ILE A N 1
ATOM 1248 C CA . ILE A 1 161 ? 0.057 -2.901 13.864 1.00 84.44 161 ILE A CA 1
ATOM 1249 C C . ILE A 1 161 ? -0.119 -1.402 13.633 1.00 84.44 161 ILE A C 1
ATOM 1251 O O . ILE A 1 161 ? -0.583 -0.668 14.504 1.00 84.44 161 ILE A O 1
ATOM 1255 N N . SER A 1 162 ? 0.217 -0.950 12.428 1.00 87.88 162 SER A N 1
ATOM 1256 C CA . SER A 1 162 ? -0.132 0.379 11.934 1.00 87.88 162 SER A CA 1
ATOM 1257 C C . SER A 1 162 ? -0.925 0.272 10.637 1.00 87.88 162 SER A C 1
ATOM 1259 O O . SER A 1 162 ? -0.628 -0.555 9.772 1.00 87.88 162 SER A O 1
ATOM 1261 N N . PHE A 1 163 ? -1.940 1.117 10.509 1.00 89.31 163 PHE A N 1
ATOM 1262 C CA . PHE A 1 163 ? -2.782 1.207 9.324 1.00 89.31 163 PHE A CA 1
ATOM 1263 C C . PHE A 1 163 ? -2.434 2.467 8.549 1.00 89.31 163 PHE A C 1
ATOM 1265 O O . PHE A 1 163 ? -2.216 3.527 9.129 1.00 89.31 163 PHE A O 1
ATOM 1272 N N . TRP A 1 164 ? -2.384 2.350 7.232 1.00 89.62 164 TRP A N 1
ATOM 1273 C CA . TRP A 1 164 ? -2.077 3.451 6.336 1.00 89.62 164 TRP A CA 1
ATOM 1274 C C . TRP A 1 164 ? -3.241 3.687 5.388 1.00 89.62 164 TRP A C 1
ATOM 1276 O O . TRP A 1 164 ? -3.715 2.753 4.739 1.00 89.62 164 TRP A O 1
ATOM 1286 N N . PHE A 1 165 ? -3.661 4.943 5.291 1.00 88.62 165 PHE A N 1
ATOM 1287 C CA . PHE A 1 165 ? -4.792 5.375 4.482 1.00 88.62 165 PHE A CA 1
ATOM 1288 C C . PHE A 1 165 ? -4.408 6.532 3.569 1.00 88.62 165 PHE A C 1
ATOM 1290 O O . PHE A 1 165 ? -3.478 7.296 3.841 1.00 88.62 165 PHE A O 1
ATOM 1297 N N . ASP A 1 166 ? -5.173 6.682 2.495 1.00 86.19 166 ASP A N 1
ATOM 1298 C CA . ASP A 1 166 ? -5.143 7.887 1.678 1.00 86.19 166 ASP A CA 1
ATOM 1299 C C . ASP A 1 166 ? -5.781 9.077 2.419 1.00 86.19 166 ASP A C 1
ATOM 1301 O O . ASP A 1 166 ? -6.727 8.899 3.192 1.00 86.19 166 ASP A O 1
ATOM 1305 N N . SER A 1 167 ? -5.298 10.293 2.139 1.00 85.25 167 SER A N 1
ATOM 1306 C CA . SER A 1 167 ? -5.835 11.556 2.670 1.00 85.25 167 SER A CA 1
ATOM 1307 C C . SER A 1 167 ? -7.354 11.730 2.545 1.00 85.25 167 SER A C 1
ATOM 1309 O O . SER A 1 167 ? -7.950 12.425 3.362 1.00 85.25 167 SER A O 1
ATOM 1311 N N . SER A 1 168 ? -8.003 11.087 1.572 1.00 85.00 168 SER A N 1
ATOM 1312 C CA . SER A 1 168 ? -9.465 11.094 1.417 1.00 85.00 168 SER A CA 1
ATOM 1313 C C . SER A 1 168 ? -10.234 10.544 2.627 1.00 85.00 168 SER A C 1
ATOM 1315 O O . SER A 1 168 ? -11.393 10.904 2.811 1.00 85.00 168 SER A O 1
ATOM 1317 N N . ASN A 1 169 ? -9.595 9.734 3.479 1.00 88.31 169 ASN A N 1
ATOM 1318 C CA . ASN A 1 169 ? -10.200 9.150 4.681 1.00 88.31 169 ASN A CA 1
ATOM 1319 C C . ASN A 1 169 ? -9.901 9.945 5.966 1.00 88.31 169 ASN A C 1
ATOM 1321 O O . ASN A 1 169 ? -10.152 9.455 7.069 1.00 88.31 169 ASN A O 1
ATOM 1325 N N . GLU A 1 170 ? -9.354 11.160 5.851 1.00 87.44 170 GLU A N 1
ATOM 1326 C CA . GLU A 1 170 ? -8.943 11.987 6.995 1.00 87.44 170 GLU A CA 1
ATOM 1327 C C . GLU A 1 170 ? -10.065 12.219 8.008 1.00 87.44 170 GLU A C 1
ATOM 1329 O O . GLU A 1 170 ? -9.813 12.159 9.209 1.00 87.44 170 GLU A O 1
ATOM 1334 N N . SER A 1 171 ? -11.299 12.435 7.546 1.00 88.25 171 SER A N 1
ATOM 1335 C CA . SER A 1 171 ? -12.447 12.674 8.429 1.00 88.25 171 SER A CA 1
ATOM 1336 C C . SER A 1 171 ? -12.732 11.513 9.382 1.00 88.25 171 SER A C 1
ATOM 1338 O O . SER A 1 171 ? -13.304 11.729 10.444 1.00 88.25 171 SER A O 1
ATOM 1340 N N . TYR A 1 172 ? -12.329 10.297 9.015 1.00 89.19 172 TYR A N 1
ATOM 1341 C CA . TYR A 1 172 ? -12.594 9.074 9.773 1.00 89.19 172 TYR A CA 1
ATOM 1342 C C . TYR A 1 172 ? -11.369 8.612 10.574 1.00 89.19 172 TYR A C 1
ATOM 1344 O O . TYR A 1 172 ? -11.504 7.938 11.596 1.00 89.19 172 TYR A O 1
ATOM 1352 N N . CYS A 1 173 ? -10.169 9.003 10.142 1.00 89.88 173 CYS A N 1
ATOM 1353 C CA . CYS A 1 173 ? -8.902 8.694 10.800 1.00 89.88 173 CYS A CA 1
ATOM 1354 C C . CYS A 1 173 ? -8.633 9.684 11.941 1.00 89.88 173 CYS A C 1
ATOM 1356 O O . CYS A 1 173 ? -7.778 10.563 11.830 1.00 89.88 173 CYS A O 1
ATOM 1358 N N . VAL A 1 174 ? -9.373 9.546 13.041 1.00 90.25 174 VAL A N 1
ATOM 1359 C CA . VAL A 1 174 ? -9.290 10.428 14.215 1.00 90.25 174 VAL A CA 1
ATOM 1360 C C . VAL A 1 174 ? -8.989 9.606 15.467 1.00 90.25 174 VAL A C 1
ATOM 1362 O O . VAL A 1 174 ? -9.406 8.458 15.586 1.00 90.25 174 VAL A O 1
ATOM 1365 N N . ASN A 1 175 ? -8.247 10.188 16.411 1.00 91.06 175 ASN A N 1
ATOM 1366 C CA . ASN A 1 175 ? -7.959 9.550 17.695 1.00 91.06 175 ASN A CA 1
ATOM 1367 C C . ASN A 1 175 ? -9.264 9.203 18.440 1.00 91.06 175 ASN A C 1
ATOM 1369 O O . ASN A 1 175 ? -10.144 10.055 18.569 1.00 91.06 175 ASN A O 1
ATOM 1373 N N . GLY A 1 176 ? -9.376 7.965 18.920 1.00 86.75 176 GLY A N 1
ATOM 1374 C CA . GLY A 1 176 ? -10.563 7.422 19.581 1.00 86.75 176 GLY A CA 1
ATOM 1375 C C . GLY A 1 176 ? -11.572 6.745 18.647 1.00 86.75 176 GLY A C 1
ATOM 1376 O O . GLY A 1 176 ? -12.428 6.009 19.139 1.00 86.75 176 GLY A O 1
ATOM 1377 N N . ASN A 1 177 ? -11.462 6.930 17.326 1.00 93.06 177 ASN A N 1
ATOM 1378 C CA . ASN A 1 177 ? -12.193 6.104 16.362 1.00 93.06 177 ASN A CA 1
ATOM 1379 C C . ASN A 1 177 ? -11.588 4.699 16.302 1.00 93.06 177 ASN A C 1
ATOM 1381 O O . ASN A 1 177 ? -10.464 4.467 16.756 1.00 93.06 177 ASN A O 1
ATOM 1385 N N . ARG A 1 178 ? -12.332 3.745 15.742 1.00 95.44 178 ARG A N 1
ATOM 1386 C CA . ARG A 1 178 ? -11.912 2.341 15.686 1.00 95.44 178 ARG A CA 1
ATOM 1387 C C . ARG A 1 178 ? -11.746 1.857 14.249 1.00 95.44 178 ARG A C 1
ATOM 1389 O O . ARG A 1 178 ? -12.344 2.389 13.321 1.00 95.44 178 ARG A O 1
ATOM 1396 N N . ILE A 1 179 ? -10.916 0.840 14.073 1.00 93.94 179 ILE A N 1
ATOM 1397 C CA . ILE A 1 179 ? -10.686 0.132 12.816 1.00 93.94 179 ILE A CA 1
ATOM 1398 C C . ILE A 1 179 ? -10.978 -1.341 13.066 1.00 93.94 179 ILE A C 1
ATOM 1400 O O . ILE A 1 179 ? -10.373 -1.944 13.950 1.00 93.94 179 ILE A O 1
ATOM 1404 N N . THR A 1 180 ? -11.865 -1.930 12.272 1.00 93.06 180 THR A N 1
ATOM 1405 C CA . THR A 1 180 ? -12.086 -3.375 12.249 1.00 93.06 180 THR A CA 1
ATOM 1406 C C . THR A 1 180 ? -11.408 -3.974 11.024 1.00 93.06 180 THR A C 1
ATOM 1408 O O . THR A 1 180 ? -11.709 -3.609 9.886 1.00 93.06 180 THR A O 1
ATOM 1411 N N . PHE A 1 181 ? -10.485 -4.902 11.262 1.00 90.56 181 PHE A N 1
ATOM 1412 C CA . PHE A 1 181 ? -9.727 -5.616 10.240 1.00 90.56 181 PHE A CA 1
ATOM 1413 C C . PHE A 1 181 ? -9.538 -7.072 10.677 1.00 90.56 181 PHE A C 1
ATOM 1415 O O . PHE A 1 181 ? -9.178 -7.324 11.825 1.00 90.56 181 PHE A O 1
ATOM 1422 N N . ASP A 1 182 ? -9.809 -8.025 9.781 1.00 86.44 182 ASP A N 1
ATOM 1423 C CA . ASP A 1 182 ? -9.693 -9.471 10.051 1.00 86.44 182 ASP A CA 1
ATOM 1424 C C . ASP A 1 182 ? -10.416 -9.921 11.343 1.00 86.44 182 ASP A C 1
ATOM 1426 O O . ASP A 1 182 ? -9.853 -10.569 12.226 1.00 86.44 182 ASP A O 1
ATOM 1430 N N . SER A 1 183 ? -11.675 -9.491 11.498 1.00 85.75 183 SER A N 1
ATOM 1431 C CA . SER A 1 183 ? -12.524 -9.767 12.674 1.00 85.75 183 SER A CA 1
ATOM 1432 C C . SER A 1 183 ? -11.969 -9.282 14.024 1.00 85.75 183 SER A C 1
ATOM 1434 O O . SER A 1 183 ? -12.480 -9.675 15.073 1.00 85.75 183 SER A O 1
ATOM 1436 N N . LYS A 1 184 ? -10.953 -8.415 14.019 1.00 87.69 184 LYS A N 1
ATOM 1437 C CA . LYS A 1 184 ? -10.410 -7.752 15.208 1.00 87.69 184 LYS A CA 1
ATOM 1438 C C . LYS A 1 184 ? -10.666 -6.259 15.133 1.00 87.69 184 LYS A C 1
ATOM 1440 O O . LYS A 1 184 ? -10.601 -5.673 14.054 1.00 87.69 184 LYS A O 1
ATOM 1445 N N . THR A 1 185 ? -10.907 -5.651 16.288 1.00 91.94 185 THR A N 1
ATOM 1446 C CA . THR A 1 185 ? -11.123 -4.211 16.404 1.00 91.94 185 THR A CA 1
ATOM 1447 C C . THR A 1 185 ? -9.946 -3.562 17.114 1.00 91.94 185 THR A C 1
ATOM 1449 O O . THR A 1 185 ? -9.407 -4.078 18.095 1.00 91.94 185 THR A O 1
ATOM 1452 N N . TYR A 1 186 ? -9.540 -2.418 16.585 1.00 92.75 186 TYR A N 1
ATOM 1453 C CA . TYR A 1 186 ? -8.422 -1.632 17.065 1.00 92.75 186 TYR A CA 1
ATOM 1454 C C . TYR A 1 186 ? -8.875 -0.192 17.283 1.00 92.75 186 TYR A C 1
ATOM 1456 O O . TYR A 1 186 ? -9.576 0.364 16.446 1.00 92.75 186 TYR A O 1
ATOM 1464 N N . GLU A 1 187 ? -8.467 0.433 18.377 1.00 92.94 187 GLU A N 1
ATOM 1465 C CA . GLU A 1 187 ? -8.682 1.857 18.627 1.00 92.94 187 GLU A CA 1
ATOM 1466 C C . GLU A 1 187 ? -7.506 2.667 18.074 1.00 92.94 187 GLU A C 1
ATOM 1468 O O . GLU A 1 187 ? -6.343 2.342 18.329 1.00 92.94 187 GLU A O 1
ATOM 1473 N N . ILE A 1 188 ? -7.798 3.726 17.320 1.00 92.38 188 ILE A N 1
ATOM 1474 C CA . ILE A 1 188 ? -6.798 4.662 16.808 1.00 92.38 188 ILE A CA 1
ATOM 1475 C C . ILE A 1 188 ? -6.288 5.496 17.977 1.00 92.38 188 ILE A C 1
ATOM 1477 O O . ILE A 1 188 ? -7.029 6.301 18.533 1.00 92.38 188 ILE A O 1
ATOM 1481 N N . SER A 1 189 ? -5.011 5.339 18.320 1.00 89.31 189 SER A N 1
ATOM 1482 C CA . SER A 1 189 ? -4.378 6.097 19.402 1.00 89.31 189 SER A CA 1
ATOM 1483 C C . SER A 1 189 ? -3.633 7.332 18.913 1.00 89.31 189 SER A C 1
ATOM 1485 O O . SER A 1 189 ? -3.500 8.307 19.651 1.00 89.31 189 SER A O 1
ATOM 1487 N N . GLU A 1 190 ? -3.119 7.289 17.684 1.00 88.25 190 GLU A N 1
ATOM 1488 C CA . GLU A 1 190 ? -2.367 8.388 17.086 1.00 88.25 190 GLU A CA 1
ATOM 1489 C C . GLU A 1 190 ? -2.515 8.375 15.564 1.00 88.25 190 GLU A C 1
ATOM 1491 O O . GLU A 1 190 ? -2.614 7.317 14.937 1.00 88.25 190 GLU A O 1
ATOM 1496 N N . VAL A 1 191 ? -2.546 9.570 14.973 1.00 87.06 191 VAL A N 1
ATOM 1497 C CA . VAL A 1 191 ? -2.655 9.763 13.527 1.00 87.06 191 VAL A CA 1
ATOM 1498 C C . VAL A 1 191 ? -1.558 10.712 13.086 1.00 87.06 191 VAL A C 1
ATOM 1500 O O . VAL A 1 191 ? -1.545 11.887 13.450 1.00 87.06 191 VAL A O 1
ATOM 1503 N N . GLN A 1 192 ? -0.643 10.202 12.274 1.00 86.50 192 GLN A N 1
ATOM 1504 C CA . GLN A 1 192 ? 0.444 10.973 11.704 1.00 86.50 192 GLN A CA 1
ATOM 1505 C C . GLN A 1 192 ? 0.155 11.259 10.233 1.00 86.50 192 GLN A C 1
ATOM 1507 O O . GLN A 1 192 ? -0.050 10.350 9.426 1.00 86.50 192 GLN A O 1
ATOM 1512 N N . LYS A 1 193 ? 0.186 12.542 9.866 1.00 84.00 193 LYS A N 1
ATOM 1513 C CA . LYS A 1 193 ? 0.170 12.957 8.462 1.00 84.00 193 LYS A CA 1
ATOM 1514 C C . LYS A 1 193 ? 1.569 12.797 7.900 1.00 84.00 193 LYS A C 1
ATOM 1516 O O . LYS A 1 193 ? 2.484 13.525 8.283 1.00 84.00 193 LYS A O 1
ATOM 1521 N N . VAL A 1 194 ? 1.729 11.841 7.001 1.00 79.19 194 VAL A N 1
ATOM 1522 C CA . VAL A 1 194 ? 2.995 11.590 6.331 1.00 79.19 194 VAL A CA 1
ATOM 1523 C C . VAL A 1 194 ? 2.942 12.296 4.978 1.00 79.19 194 VAL A C 1
ATOM 1525 O O . VAL A 1 194 ? 2.127 11.922 4.125 1.00 79.19 194 VAL A O 1
ATOM 1528 N N . PRO A 1 195 ? 3.755 13.351 4.774 1.00 66.44 195 PRO A N 1
ATOM 1529 C CA . PRO A 1 195 ? 3.755 14.077 3.521 1.00 66.44 195 PRO A CA 1
ATOM 1530 C C . PRO A 1 195 ? 4.130 13.123 2.383 1.00 66.44 195 PRO A C 1
ATOM 1532 O O . PRO A 1 195 ? 4.975 12.235 2.546 1.00 66.44 195 PRO A O 1
ATOM 1535 N N . PRO A 1 196 ? 3.487 13.273 1.227 1.00 60.06 196 PRO A N 1
ATOM 1536 C CA . PRO A 1 196 ? 3.683 12.358 0.130 1.00 60.06 196 PRO A CA 1
ATOM 1537 C C . PRO A 1 196 ? 4.886 12.748 -0.705 1.00 60.06 196 PRO A C 1
ATOM 1539 O O . PRO A 1 196 ? 5.450 13.833 -0.604 1.00 60.06 196 PRO A O 1
ATOM 1542 N N . THR A 1 197 ? 5.196 11.859 -1.633 1.00 53.06 197 THR A N 1
ATOM 1543 C CA . THR A 1 197 ? 6.058 12.133 -2.785 1.00 53.06 197 THR A CA 1
ATOM 1544 C C . THR A 1 197 ? 5.269 12.678 -3.995 1.00 53.06 197 THR A C 1
ATOM 1546 O O . THR A 1 197 ? 5.842 12.805 -5.072 1.00 53.06 197 THR A O 1
ATOM 1549 N N . SER A 1 198 ? 3.966 12.982 -3.841 1.00 56.12 198 SER A N 1
ATOM 1550 C CA . SER A 1 198 ? 3.035 13.470 -4.885 1.00 56.12 198 SER A CA 1
ATOM 1551 C C . SER A 1 198 ? 2.075 14.568 -4.358 1.00 56.12 198 SER A C 1
ATOM 1553 O O . SER A 1 198 ? 2.438 15.288 -3.435 1.00 56.12 198 SER A O 1
ATOM 1555 N N . THR A 1 199 ? 0.876 14.751 -4.933 1.00 57.22 199 THR A N 1
ATOM 1556 C CA . THR A 1 199 ? -0.091 15.807 -4.549 1.00 57.22 199 THR A CA 1
ATOM 1557 C C . THR A 1 199 ? -0.987 15.472 -3.348 1.00 57.22 199 THR A C 1
ATOM 1559 O O . THR A 1 199 ? -1.578 16.388 -2.783 1.00 57.22 199 THR A O 1
ATOM 1562 N N . THR A 1 200 ? -1.118 14.199 -2.956 1.00 67.19 200 THR A N 1
ATOM 1563 C CA . THR A 1 200 ? -2.002 13.730 -1.862 1.00 67.19 200 THR A CA 1
ATOM 1564 C C . THR A 1 200 ? -1.198 13.039 -0.776 1.00 67.19 200 THR A C 1
ATOM 1566 O O . THR A 1 200 ? -0.333 12.242 -1.109 1.00 67.19 200 THR A O 1
ATOM 1569 N N . TYR A 1 201 ? -1.440 13.350 0.500 1.00 76.25 201 TYR A N 1
ATOM 1570 C CA . TYR A 1 201 ? -0.660 12.832 1.632 1.00 76.25 201 TYR A CA 1
ATOM 1571 C C . TYR A 1 201 ? -1.209 11.510 2.182 1.00 76.25 201 TYR A C 1
ATOM 1573 O O . TYR A 1 201 ? -2.351 11.143 1.914 1.00 76.25 201 TYR A O 1
ATOM 1581 N N . LEU A 1 202 ? -0.391 10.799 2.961 1.00 83.69 202 LEU A N 1
ATOM 1582 C CA . LEU A 1 202 ? -0.793 9.556 3.616 1.00 83.69 202 LEU A CA 1
ATOM 1583 C C . LEU A 1 202 ? -1.103 9.795 5.092 1.00 83.69 202 LEU A C 1
ATOM 1585 O O . LEU A 1 202 ? -0.475 10.619 5.759 1.00 83.69 202 LEU A O 1
ATOM 1589 N N . LEU A 1 203 ? -2.055 9.034 5.606 1.00 86.12 203 LEU A N 1
ATOM 1590 C CA . LEU A 1 203 ? -2.405 8.985 7.016 1.00 86.12 203 LEU A CA 1
ATOM 1591 C C . LEU A 1 203 ? -1.856 7.687 7.589 1.00 86.12 203 LEU A C 1
ATOM 1593 O O . LEU A 1 203 ? -2.244 6.612 7.142 1.00 86.12 203 LEU A O 1
ATOM 1597 N N . LYS A 1 204 ? -0.965 7.781 8.572 1.00 88.56 204 LYS A N 1
ATOM 1598 C CA . LYS A 1 204 ? -0.532 6.638 9.371 1.00 88.56 204 LYS A CA 1
ATOM 1599 C C . LYS A 1 204 ? -1.308 6.642 10.682 1.00 88.56 204 LYS A C 1
ATOM 1601 O O . LYS A 1 204 ? -1.099 7.516 11.519 1.00 88.56 204 LYS A O 1
ATOM 1606 N N . CYS A 1 205 ? -2.175 5.660 10.863 1.00 89.25 205 CYS A N 1
ATOM 1607 C CA . CYS A 1 205 ? -2.902 5.405 12.096 1.00 89.25 205 CYS A CA 1
ATOM 1608 C C . CYS A 1 205 ? -2.155 4.350 12.910 1.00 89.25 205 CYS A C 1
ATOM 1610 O O . CYS A 1 205 ? -2.044 3.190 12.506 1.00 89.25 205 CYS A O 1
ATOM 1612 N N . GLN A 1 206 ? -1.650 4.753 14.067 1.00 88.69 206 GLN A N 1
ATOM 1613 C CA . GLN A 1 206 ? -1.177 3.824 15.082 1.00 88.69 206 GLN A CA 1
ATOM 1614 C C . GLN A 1 206 ? -2.363 3.412 15.940 1.00 88.69 206 GLN A C 1
ATOM 1616 O O . GLN A 1 206 ? -3.204 4.245 16.300 1.00 88.69 206 GLN A O 1
ATOM 1621 N N . VAL A 1 207 ? -2.436 2.122 16.244 1.00 90.38 207 VAL A N 1
ATOM 1622 C CA . VAL A 1 207 ? -3.617 1.552 16.877 1.00 90.38 207 VAL A CA 1
ATOM 1623 C C . VAL A 1 207 ? -3.272 0.686 18.077 1.00 90.38 207 VAL A C 1
ATOM 1625 O O . VAL A 1 207 ? -2.158 0.182 18.212 1.00 90.38 207 VAL A O 1
ATOM 1628 N N . LYS A 1 208 ? -4.266 0.477 18.936 1.00 87.38 208 LYS A N 1
ATOM 1629 C CA . LYS A 1 208 ? -4.223 -0.466 20.053 1.00 87.38 208 LYS A CA 1
ATOM 1630 C C . LYS A 1 208 ? -5.369 -1.448 19.904 1.00 87.38 208 LYS A C 1
ATOM 1632 O O . LYS A 1 208 ? -6.502 -1.034 19.689 1.00 87.38 208 LYS A O 1
ATOM 1637 N N . GLN A 1 209 ? -5.084 -2.740 20.005 1.00 86.12 209 GLN A N 1
ATOM 1638 C CA . GLN A 1 209 ? -6.146 -3.742 20.009 1.00 86.12 209 GLN A CA 1
ATOM 1639 C C . GLN A 1 209 ? -6.990 -3.592 21.283 1.00 86.12 209 GLN A C 1
ATOM 1641 O O . GLN A 1 209 ? -6.425 -3.405 22.365 1.00 86.12 209 GLN A O 1
ATOM 1646 N N . ILE A 1 210 ? -8.313 -3.671 21.134 1.00 83.81 210 ILE A N 1
ATOM 1647 C CA . ILE A 1 210 ? -9.290 -3.610 22.232 1.00 83.81 210 ILE A CA 1
ATOM 1648 C C . ILE A 1 210 ? -10.020 -4.939 22.419 1.00 83.81 210 ILE A C 1
ATOM 1650 O O . ILE A 1 210 ? -10.090 -5.725 21.444 1.00 83.81 210 ILE A O 1
#

Radius of gyration: 23.5 Å; chains: 1; bounding box: 48×36×71 Å

Sequence (210 aa):
MTKEDYNGSDCTISSGDVNRVLTLSNNTLTSSETFQVFVEGNYQTEDTDYTVSHKVASTTITFLASLYDDSPITVFYGQSLVETTITPSPKSILSTRFIQKNINIFGNSCTLIEIAKTTGIDEYRLVTETETEHENIGCYVHILNESDEEVKEGSFKSGDISFWFDSSNESYCVNGNRITFDSKTYEISEVQKVPPTSTTYLLKCQVKQI

Organism: NCBI:txid1070528